Protein AF-A0A257VTN5-F1 (afdb_monomer_lite)

Radius of gyration: 25.82 Å; chains: 1; bounding box: 54×38×75 Å

Foldseek 3Di:
DAAPVVQVPDPDHFAKKKWKWKQFPVRDIAIAICDFAADPNDTHDNFWPDKDFLPQPPDDVVPDRAGQKMKTKTFCLVVPVVVVCVPGRQAFIKMWMKIFGDPRVVRDTPHDIDTRAIFGWHGWPDDDNTITMTMTGGPPNPPPPVCDPDHPDPFAPADDQQDQVLLVCLCQVPPCGPPRSNVVVQQNPPDVPGAFDAPVNHRDNDDPRDPVRGD

pLDDT: mean 82.52, std 13.04, range [37.84, 97.06]

Sequence (215 aa):
MPTIHEMKEQELLETPVLLFECELRNGQRQYWATHRVDFEGVLYEARLLEHTGFDIRAYSEDGIDTSAKVSLVLANADSRYSQLERSIGFKGSRLHVRFAFFDLAANVPASEALTLFRGSGNAPDQIRESTFRVTFNNRLNFQRILLPDVRIQKRCPWLFPTTAEQRAEAITGGSRGAYSPFFRCGYSAGIEGGVGNLNGDVPFDSCDYTRKSCV

Secondary structure (DSSP, 8-state):
---HHHHTTSSSPPEEEEEEEEE-TTS-EEEEESS-EEETTEEEEE-EEEEE-----TT-TTS--S-SEEEEEEE-TT-HHHHHHHHT-STT-EEEEEEEEEETTTTEE-SPPEEEEEEEE-S-SEE-SSEEEEEEEETT-TT-----SS---SS--SPP--SHHHHHHHHH-GGGGGGSTTTTT-B-TTSTT-B--EETTEE-S---S-HHHH-

Structure (mmCIF, N/CA/C/O backbone):
data_AF-A0A257VTN5-F1
#
_entry.id   AF-A0A257VTN5-F1
#
loop_
_atom_site.group_PDB
_atom_site.id
_atom_site.type_symbol
_atom_site.label_atom_id
_atom_site.label_alt_id
_atom_site.label_comp_id
_atom_site.label_asym_id
_atom_site.label_entity_id
_atom_site.label_seq_id
_atom_site.pdbx_PDB_ins_code
_atom_site.Cartn_x
_atom_site.Cartn_y
_atom_site.Cartn_z
_atom_site.occupancy
_atom_site.B_iso_or_equiv
_atom_site.auth_seq_id
_atom_site.auth_comp_id
_atom_site.auth_asym_id
_atom_site.auth_atom_id
_atom_site.pdbx_PDB_model_num
ATOM 1 N N . MET A 1 1 ? -25.471 -5.742 8.797 1.00 75.62 1 MET A N 1
ATOM 2 C CA . MET A 1 1 ? -24.491 -4.798 9.369 1.00 75.62 1 MET A CA 1
ATOM 3 C C . MET A 1 1 ? -24.941 -3.397 9.018 1.00 75.62 1 MET A C 1
ATOM 5 O O . MET A 1 1 ? -25.397 -3.235 7.890 1.00 75.62 1 MET A O 1
ATOM 9 N N . PRO A 1 2 ? -24.874 -2.445 9.957 1.00 83.31 2 PRO A N 1
ATOM 10 C CA . PRO A 1 2 ? -25.179 -1.047 9.687 1.00 83.31 2 PRO A CA 1
ATOM 11 C C . PRO A 1 2 ? -24.196 -0.453 8.674 1.00 83.31 2 PRO A C 1
ATOM 13 O O . PRO A 1 2 ? -23.041 -0.888 8.552 1.00 83.31 2 PRO A O 1
ATOM 16 N N . THR A 1 3 ? -24.669 0.550 7.946 1.00 85.50 3 THR A N 1
ATOM 17 C CA . THR A 1 3 ? -23.824 1.352 7.062 1.00 85.50 3 THR A CA 1
ATOM 18 C C . THR A 1 3 ? -22.914 2.261 7.883 1.00 85.50 3 THR A C 1
ATOM 20 O O . THR A 1 3 ? -23.189 2.588 9.040 1.00 85.50 3 THR A O 1
ATOM 23 N N . ILE A 1 4 ? -21.830 2.740 7.276 1.00 83.19 4 ILE A N 1
ATOM 24 C CA . ILE A 1 4 ? -20.964 3.742 7.924 1.00 83.19 4 ILE A CA 1
ATOM 25 C C . ILE A 1 4 ? -21.746 5.031 8.229 1.00 83.19 4 ILE A C 1
ATOM 27 O O . ILE A 1 4 ? -21.461 5.710 9.216 1.00 83.19 4 ILE A O 1
ATOM 31 N N . HIS A 1 5 ? -22.739 5.365 7.399 1.00 81.19 5 HIS A N 1
ATOM 32 C CA . HIS A 1 5 ? -23.574 6.551 7.572 1.00 81.19 5 HIS A CA 1
ATOM 33 C C . HIS A 1 5 ? -24.551 6.439 8.739 1.00 81.19 5 HIS A C 1
ATOM 35 O O . HIS A 1 5 ? -24.764 7.434 9.419 1.00 81.19 5 HIS A O 1
ATOM 41 N N . GLU A 1 6 ? -25.087 5.251 8.992 1.00 80.75 6 GLU A N 1
ATOM 42 C CA . GLU A 1 6 ? -25.912 4.990 10.174 1.00 80.75 6 GLU A CA 1
ATOM 43 C C . GLU A 1 6 ? -25.050 4.965 11.436 1.00 80.75 6 GLU A C 1
ATOM 45 O O . GLU A 1 6 ? -25.448 5.481 12.477 1.00 80.75 6 GLU A O 1
ATOM 50 N N . MET A 1 7 ? -23.841 4.399 11.357 1.00 81.56 7 MET A N 1
ATOM 51 C CA . MET A 1 7 ? -23.022 4.244 12.552 1.00 81.56 7 MET A CA 1
ATOM 52 C C . MET A 1 7 ? -22.463 5.565 13.066 1.00 81.56 7 MET A C 1
ATOM 54 O O . MET A 1 7 ? -22.450 5.774 14.270 1.00 81.56 7 MET A O 1
ATOM 58 N N . LYS A 1 8 ? -22.086 6.496 12.177 1.00 77.69 8 LYS A N 1
ATOM 59 C CA . LYS A 1 8 ? -21.630 7.844 12.576 1.00 77.69 8 LYS A CA 1
ATOM 60 C C . LYS A 1 8 ? -22.693 8.669 13.325 1.00 77.69 8 LYS A C 1
ATOM 62 O O . LYS A 1 8 ? -22.342 9.693 13.899 1.00 77.69 8 LYS A O 1
ATOM 67 N N . GLU A 1 9 ? -23.970 8.287 13.250 1.00 83.38 9 GLU A N 1
ATOM 68 C CA . GLU A 1 9 ? -25.081 8.984 13.916 1.00 83.38 9 GLU A CA 1
ATOM 69 C C . GLU A 1 9 ? -25.324 8.466 15.341 1.00 83.38 9 GLU A C 1
ATOM 71 O O . GLU A 1 9 ? -26.129 9.038 16.076 1.00 83.38 9 GLU A O 1
ATOM 76 N N . GLN A 1 10 ? -24.630 7.400 15.750 1.00 83.94 10 GLN A N 1
ATOM 77 C CA . GLN A 1 10 ? -24.747 6.831 17.088 1.00 83.94 10 GLN A CA 1
ATOM 78 C C . GLN A 1 10 ? -24.030 7.691 18.133 1.00 83.94 10 GLN A C 1
ATOM 80 O O . GLN A 1 10 ? -23.019 8.336 17.861 1.00 83.94 10 GLN A O 1
ATOM 85 N N . GLU A 1 11 ? -24.551 7.665 19.360 1.00 84.69 11 GLU A N 1
ATOM 86 C CA . GLU A 1 11 ? -23.972 8.386 20.500 1.00 84.69 11 GLU A CA 1
ATOM 87 C C . GLU A 1 11 ? -22.602 7.821 20.906 1.00 84.69 11 GLU A C 1
ATOM 89 O O . GLU A 1 11 ? -21.701 8.570 21.283 1.00 84.69 11 GLU A O 1
ATOM 94 N N . LEU A 1 12 ? -22.432 6.502 20.782 1.00 83.94 12 LEU A N 1
ATOM 95 C CA . LEU A 1 12 ? -21.169 5.811 20.993 1.00 83.94 12 LEU A CA 1
ATOM 96 C C . LEU A 1 12 ? -20.714 5.185 19.675 1.00 83.94 12 LEU A C 1
ATOM 98 O O . LEU A 1 12 ? -21.430 4.374 19.092 1.00 83.94 12 LEU A O 1
ATOM 102 N N . LEU A 1 13 ? -19.523 5.566 19.218 1.00 84.12 13 LEU A N 1
ATOM 103 C CA . LEU A 1 13 ? -18.915 5.017 18.013 1.00 84.12 13 LEU A CA 1
ATOM 104 C C . LEU A 1 13 ? -17.959 3.885 18.364 1.00 84.12 13 LEU A C 1
ATOM 106 O O . LEU A 1 13 ? -17.177 3.980 19.310 1.00 84.12 13 LEU A O 1
ATOM 110 N N . GLU A 1 14 ? -17.978 2.857 17.528 1.00 90.62 14 GLU A N 1
ATOM 111 C CA . GLU A 1 14 ? -16.961 1.813 17.521 1.00 90.62 14 GLU A CA 1
ATOM 112 C C . GLU A 1 14 ? -15.616 2.337 17.001 1.00 90.62 14 GLU A C 1
ATOM 114 O O . GLU A 1 14 ? -15.500 3.466 16.512 1.00 90.62 14 GLU A O 1
ATOM 119 N N . THR A 1 15 ? -14.566 1.516 17.084 1.00 90.88 15 THR A N 1
ATOM 120 C CA . THR A 1 15 ? -13.222 1.982 16.721 1.00 90.88 15 THR A CA 1
ATOM 121 C C . THR A 1 15 ? -13.065 2.083 15.200 1.00 90.88 15 THR A C 1
ATOM 123 O O . THR A 1 15 ? -13.219 1.073 14.507 1.00 90.88 15 THR A O 1
ATOM 126 N N . PRO A 1 16 ? -12.716 3.258 14.641 1.00 90.56 16 PRO A N 1
ATOM 127 C CA . PRO A 1 16 ? -12.429 3.392 13.217 1.00 90.56 16 PRO A CA 1
ATOM 128 C C . PRO A 1 16 ? -11.097 2.719 12.868 1.00 90.56 16 PRO A C 1
ATOM 130 O O . PRO A 1 16 ? -10.044 3.100 13.385 1.00 90.56 16 PRO A O 1
ATOM 133 N N . VAL A 1 17 ? -11.117 1.749 11.953 1.00 91.88 17 VAL A N 1
ATOM 134 C CA . VAL A 1 17 ? -9.915 1.038 11.502 1.00 91.88 17 VAL A CA 1
ATOM 135 C C . VAL A 1 17 ? -9.757 1.167 9.991 1.00 91.88 17 VAL A C 1
ATOM 137 O O . VAL A 1 17 ? -10.690 0.983 9.207 1.00 91.88 17 VAL A O 1
ATOM 140 N N . LEU A 1 18 ? -8.527 1.467 9.576 1.00 93.00 18 LEU A N 1
ATOM 141 C CA . LEU A 1 18 ? -8.117 1.426 8.181 1.00 93.00 18 LEU A CA 1
ATOM 142 C C . LEU A 1 18 ? -7.459 0.081 7.870 1.00 93.00 18 LEU A C 1
ATOM 144 O O . LEU A 1 18 ? -6.491 -0.323 8.517 1.00 93.00 18 LEU A O 1
ATOM 148 N N . LEU A 1 19 ? -7.984 -0.581 6.847 1.00 94.75 19 LEU A N 1
ATOM 149 C CA . LEU A 1 19 ? -7.548 -1.873 6.341 1.00 94.75 19 LEU A CA 1
ATOM 150 C C . LEU A 1 19 ? -6.754 -1.654 5.054 1.00 94.75 19 LEU A C 1
ATOM 152 O O . LEU A 1 19 ? -7.289 -1.149 4.066 1.00 94.75 19 LEU A O 1
ATOM 156 N N . PHE A 1 20 ? -5.484 -2.043 5.049 1.00 95.88 20 PHE A N 1
ATOM 157 C CA . PHE A 1 20 ? -4.576 -1.873 3.919 1.00 95.88 20 PHE A CA 1
ATOM 158 C C . PHE A 1 20 ? -4.276 -3.229 3.293 1.00 95.88 20 PHE A C 1
ATOM 160 O O . PHE A 1 20 ? -3.659 -4.088 3.918 1.00 95.88 20 PHE A O 1
ATOM 167 N N . GLU A 1 21 ? -4.689 -3.410 2.046 1.00 96.75 21 GLU A N 1
ATOM 168 C CA . GLU A 1 21 ? -4.369 -4.577 1.231 1.00 96.75 21 GLU A CA 1
ATOM 169 C C . GLU A 1 21 ? -3.371 -4.170 0.148 1.00 96.75 21 GLU A C 1
ATOM 171 O O . GLU A 1 21 ? -3.662 -3.320 -0.697 1.00 96.75 21 GLU A O 1
ATOM 176 N N . CYS A 1 22 ? -2.181 -4.764 0.179 1.00 95.88 22 CYS A N 1
ATOM 177 C CA . CYS A 1 22 ? -1.131 -4.525 -0.800 1.00 95.88 22 CYS A CA 1
ATOM 178 C C . CYS A 1 22 ? -0.846 -5.793 -1.602 1.00 95.88 22 CYS A C 1
ATOM 180 O O . CYS A 1 22 ? -0.400 -6.798 -1.052 1.00 95.88 22 CYS A O 1
ATOM 182 N N . GLU A 1 23 ? -1.069 -5.733 -2.909 1.00 96.56 23 GLU A N 1
ATOM 183 C CA . GLU A 1 23 ? -0.740 -6.791 -3.858 1.00 96.56 23 GLU A CA 1
ATOM 184 C C . GLU A 1 23 ? 0.592 -6.471 -4.547 1.00 96.56 23 GLU A C 1
ATOM 186 O O . GLU A 1 23 ? 0.747 -5.444 -5.215 1.00 96.56 23 GLU A O 1
ATOM 191 N N . LEU A 1 24 ? 1.570 -7.358 -4.393 1.00 93.56 24 LEU A N 1
ATOM 192 C CA . LEU A 1 24 ? 2.864 -7.280 -5.062 1.00 93.56 24 LEU A CA 1
ATOM 193 C C . LEU A 1 24 ? 2.765 -7.754 -6.517 1.00 93.56 24 LEU A C 1
ATOM 195 O O . LEU A 1 24 ? 1.797 -8.383 -6.935 1.00 93.56 24 LEU A O 1
ATOM 199 N N . ARG A 1 25 ? 3.812 -7.503 -7.309 1.00 90.12 25 ARG A N 1
ATOM 200 C CA . ARG A 1 25 ? 3.828 -7.856 -8.743 1.00 90.12 25 ARG A CA 1
ATOM 201 C C . ARG A 1 25 ? 3.680 -9.348 -9.032 1.00 90.12 25 ARG A C 1
ATOM 203 O O . ARG A 1 25 ? 3.209 -9.705 -10.105 1.00 90.12 25 ARG A O 1
ATOM 210 N N . ASN A 1 26 ? 4.105 -10.199 -8.104 1.00 89.56 26 ASN A N 1
ATOM 211 C CA . ASN A 1 26 ? 3.975 -11.651 -8.203 1.00 89.56 26 ASN A CA 1
ATOM 212 C C . ASN A 1 26 ? 2.594 -12.164 -7.745 1.00 89.56 26 ASN A C 1
ATOM 214 O O . ASN A 1 26 ? 2.401 -13.372 -7.669 1.00 89.56 26 ASN A O 1
ATOM 218 N N . GLY A 1 27 ? 1.661 -11.271 -7.395 1.00 91.06 27 GLY A N 1
ATOM 219 C CA . GLY A 1 27 ? 0.333 -11.613 -6.882 1.00 91.06 27 GLY A CA 1
ATOM 220 C C . GLY A 1 27 ? 0.286 -11.904 -5.379 1.00 91.06 27 GLY A C 1
ATOM 221 O O . GLY A 1 27 ? -0.798 -12.105 -4.837 1.00 91.06 27 GLY A O 1
ATOM 222 N N . GLN A 1 28 ? 1.425 -11.900 -4.678 1.00 93.44 28 GLN A N 1
ATOM 223 C CA . GLN A 1 28 ? 1.441 -12.057 -3.227 1.00 93.44 28 GLN A CA 1
ATOM 224 C C . GLN A 1 28 ? 0.775 -10.852 -2.559 1.00 93.44 28 GLN A C 1
ATOM 226 O O . GLN A 1 28 ? 1.076 -9.705 -2.891 1.00 93.44 28 GLN A O 1
ATOM 231 N N . ARG A 1 29 ? -0.093 -11.114 -1.580 1.00 95.38 29 ARG A N 1
ATOM 232 C CA . ARG A 1 29 ? -0.818 -10.078 -0.841 1.00 95.38 29 ARG A CA 1
ATOM 233 C C . ARG A 1 29 ? -0.276 -9.895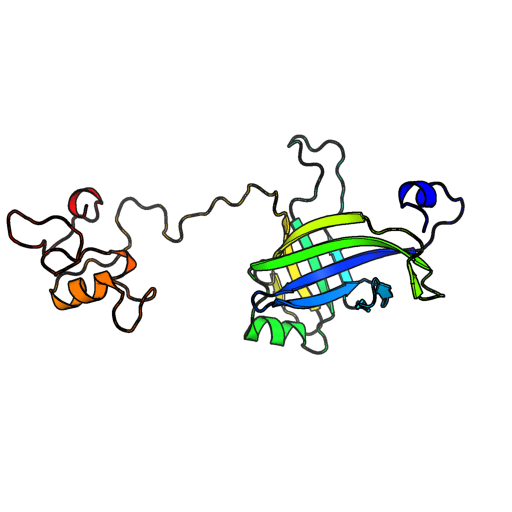 0.567 1.00 95.38 29 ARG A C 1
ATOM 235 O O . ARG A 1 29 ? 0.186 -10.843 1.200 1.00 95.38 29 ARG A O 1
ATOM 242 N N . GLN A 1 30 ? -0.326 -8.659 1.036 1.00 95.38 30 GLN A N 1
ATOM 243 C CA . GLN A 1 30 ? 0.005 -8.253 2.392 1.00 95.38 30 GLN A CA 1
ATOM 244 C C . GLN A 1 30 ? -1.181 -7.480 2.968 1.00 95.38 30 GLN A C 1
ATOM 246 O O . GLN A 1 30 ? -1.752 -6.635 2.279 1.00 95.38 30 GLN A O 1
ATOM 251 N N . TYR A 1 31 ? -1.524 -7.766 4.221 1.00 97.06 31 TYR A N 1
ATOM 252 C CA . TYR A 1 31 ? -2.675 -7.187 4.904 1.00 97.06 31 TYR A CA 1
ATOM 253 C C . TYR A 1 31 ? -2.214 -6.507 6.187 1.00 97.06 31 TYR A C 1
ATOM 255 O O . TYR A 1 31 ? -1.640 -7.152 7.069 1.00 97.06 31 TYR A O 1
ATOM 263 N N . TRP A 1 32 ? -2.444 -5.201 6.282 1.00 96.50 32 TRP A N 1
ATOM 264 C CA . TRP A 1 32 ? -1.985 -4.386 7.402 1.00 96.50 32 TRP A CA 1
ATOM 265 C C . TRP A 1 32 ? -3.101 -3.517 7.956 1.00 96.50 32 TRP A C 1
ATOM 267 O O . TRP A 1 32 ? -3.929 -2.995 7.213 1.00 96.50 32 TRP A O 1
ATOM 277 N N . ALA A 1 33 ? -3.062 -3.307 9.260 1.00 95.25 33 ALA A N 1
ATOM 278 C CA . ALA A 1 33 ? -3.867 -2.326 9.963 1.00 95.25 33 ALA A CA 1
ATOM 279 C C . ALA A 1 33 ? -3.081 -1.811 11.181 1.00 95.25 33 ALA A C 1
ATOM 281 O O . ALA A 1 33 ? -1.973 -2.280 11.471 1.00 95.25 33 ALA A O 1
ATOM 282 N N . THR A 1 34 ? -3.635 -0.815 11.872 1.00 93.06 34 THR A N 1
ATOM 283 C CA . THR A 1 34 ? -3.106 -0.343 13.164 1.00 93.06 34 THR A CA 1
ATOM 284 C C . THR A 1 34 ? -3.354 -1.364 14.275 1.00 93.06 34 THR A C 1
ATOM 286 O O . THR A 1 34 ? -2.520 -1.538 15.157 1.00 93.06 34 THR A O 1
ATOM 289 N N . HIS A 1 35 ? -4.470 -2.090 14.187 1.00 93.38 35 HIS A N 1
ATOM 290 C CA . HIS A 1 35 ? -4.862 -3.153 15.107 1.00 93.38 35 HIS A CA 1
ATOM 291 C C . HIS A 1 35 ? -4.898 -4.490 14.374 1.00 93.38 35 HIS A C 1
ATOM 293 O O . HIS A 1 35 ? -5.094 -4.540 13.161 1.00 93.38 35 HIS A O 1
ATOM 299 N N . ARG A 1 36 ? -4.710 -5.587 15.108 1.00 95.00 36 ARG A N 1
ATOM 300 C CA . ARG A 1 36 ? -4.849 -6.924 14.536 1.00 95.00 36 ARG A CA 1
ATOM 301 C C . ARG A 1 36 ? -6.336 -7.240 14.472 1.00 95.00 36 ARG A C 1
ATOM 303 O O . ARG A 1 36 ? -6.943 -7.377 15.527 1.00 95.00 36 ARG A O 1
ATOM 310 N N . VAL A 1 37 ? -6.883 -7.355 13.265 1.00 95.31 37 VAL A N 1
ATOM 311 C CA . VAL A 1 37 ? -8.321 -7.568 13.051 1.00 95.31 37 VAL A CA 1
ATOM 312 C C . VAL A 1 37 ? -8.594 -8.644 12.009 1.00 95.31 37 VAL A C 1
ATOM 314 O O . VAL A 1 37 ? -7.784 -8.839 11.102 1.00 95.31 37 VAL A O 1
ATOM 317 N N . ASP A 1 38 ? -9.717 -9.351 12.140 1.00 94.50 38 ASP A N 1
ATOM 318 C CA . ASP A 1 38 ? -10.213 -10.267 11.105 1.00 94.50 38 ASP A CA 1
ATOM 319 C C . ASP A 1 38 ? -11.312 -9.581 10.290 1.00 94.50 38 ASP A C 1
ATOM 321 O O . ASP A 1 38 ? -12.263 -9.030 10.846 1.00 94.50 38 ASP A O 1
ATOM 325 N N . PHE A 1 39 ? -11.166 -9.578 8.968 1.00 93.81 39 PHE A N 1
ATOM 326 C CA . PHE A 1 39 ? -12.152 -9.005 8.065 1.00 93.81 39 PHE A CA 1
ATOM 327 C C . PHE A 1 39 ? -12.295 -9.868 6.816 1.00 93.81 39 PHE A C 1
ATOM 329 O O . PHE A 1 39 ? -11.307 -10.152 6.141 1.00 93.81 39 PHE A O 1
ATOM 336 N N . GLU A 1 40 ? -13.527 -10.273 6.496 1.00 91.06 40 GLU A N 1
ATOM 337 C CA . GLU A 1 40 ? -13.841 -11.137 5.343 1.00 91.06 40 GLU A CA 1
ATOM 338 C C . GLU A 1 40 ? -13.021 -12.448 5.311 1.00 91.06 40 GLU A C 1
ATOM 340 O O . GLU A 1 40 ? -12.695 -12.965 4.242 1.00 91.06 40 GLU A O 1
ATOM 345 N N . GLY A 1 41 ? -12.676 -13.001 6.482 1.00 90.31 41 GLY A N 1
ATOM 346 C CA . GLY A 1 41 ? -11.871 -14.223 6.601 1.00 90.31 41 GLY A CA 1
ATOM 347 C C . GLY A 1 41 ? -10.377 -14.010 6.342 1.00 90.31 41 GLY A C 1
ATOM 348 O O . GLY A 1 41 ? -9.635 -14.976 6.147 1.00 90.31 41 GLY A O 1
ATOM 349 N N . VAL A 1 42 ? -9.929 -12.753 6.314 1.00 94.38 42 VAL A N 1
ATOM 350 C CA . VAL A 1 42 ? -8.527 -12.369 6.179 1.00 94.38 42 VAL A CA 1
ATOM 351 C C . VAL A 1 42 ? -8.063 -11.679 7.452 1.00 94.38 42 VAL A C 1
ATOM 353 O O . VAL A 1 42 ? -8.649 -10.701 7.914 1.00 94.38 42 VAL A O 1
ATOM 356 N N . LEU A 1 43 ? -6.940 -12.158 7.982 1.00 96.00 43 LEU A N 1
ATOM 357 C CA . LEU A 1 43 ? -6.293 -11.547 9.129 1.00 96.00 43 LEU A CA 1
ATOM 358 C C . LEU A 1 43 ? -5.414 -10.369 8.692 1.00 96.00 43 LEU A C 1
ATOM 360 O O . LEU A 1 43 ? -4.409 -10.548 8.000 1.00 96.00 43 LEU A O 1
ATOM 364 N N . TYR A 1 44 ? -5.751 -9.177 9.169 1.00 96.69 44 TYR A N 1
ATOM 365 C CA . TYR A 1 44 ? -4.929 -7.981 9.045 1.00 96.69 44 TYR A CA 1
ATOM 366 C C . TYR A 1 44 ? -3.960 -7.902 10.222 1.00 96.69 44 TYR A C 1
ATOM 368 O O . TYR A 1 44 ? -4.360 -7.947 11.387 1.00 96.69 44 TYR A O 1
ATOM 376 N N . GLU A 1 45 ? -2.664 -7.785 9.935 1.00 96.31 45 GLU A N 1
ATOM 377 C CA . GLU A 1 45 ? -1.650 -7.692 10.983 1.00 96.31 45 GLU A CA 1
ATOM 378 C C . GLU A 1 45 ? -1.494 -6.251 11.495 1.00 96.31 45 GLU A C 1
ATOM 380 O O . GLU A 1 45 ? -1.464 -5.302 10.707 1.00 96.31 45 GLU A O 1
ATOM 385 N N . ALA A 1 46 ? -1.287 -6.100 12.810 1.00 95.38 46 ALA A N 1
ATOM 386 C CA . ALA A 1 46 ? -0.954 -4.835 13.477 1.00 95.38 46 ALA A CA 1
ATOM 387 C C . ALA A 1 46 ? 0.485 -4.387 13.158 1.00 95.38 46 ALA A C 1
ATOM 389 O O . ALA A 1 46 ? 1.386 -4.438 13.996 1.00 95.38 46 ALA A O 1
ATOM 390 N N . ARG A 1 47 ? 0.736 -4.040 11.896 1.00 95.00 47 ARG A N 1
ATOM 391 C CA . ARG A 1 47 ? 2.066 -3.677 11.378 1.00 95.00 47 ARG A CA 1
ATOM 392 C C . ARG A 1 47 ? 2.157 -2.223 10.955 1.00 95.00 47 ARG A C 1
ATOM 394 O O . ARG A 1 47 ? 3.265 -1.756 10.699 1.00 95.00 47 ARG A O 1
ATOM 401 N N . LEU A 1 48 ? 1.030 -1.528 10.849 1.00 94.81 48 LEU A N 1
ATOM 402 C CA . LEU A 1 48 ? 1.003 -0.125 10.474 1.00 94.81 48 LEU A CA 1
ATOM 403 C C . LEU A 1 48 ? 1.266 0.743 11.703 1.00 94.81 48 LEU A C 1
ATOM 405 O O . LEU A 1 48 ? 0.471 0.749 12.636 1.00 94.81 48 LEU A O 1
ATOM 409 N N . LEU A 1 49 ? 2.378 1.474 11.680 1.00 94.31 49 LEU A N 1
ATOM 410 C CA . LEU A 1 49 ? 2.753 2.410 12.738 1.00 94.31 49 LEU A CA 1
ATOM 411 C C . LEU A 1 49 ? 2.157 3.791 12.475 1.00 94.31 49 LEU A C 1
ATOM 413 O O . LEU A 1 49 ? 1.571 4.397 13.363 1.00 94.31 49 LEU A O 1
ATOM 417 N N . GLU A 1 50 ? 2.288 4.273 11.239 1.00 92.06 50 GLU A N 1
ATOM 418 C CA . GLU A 1 50 ? 1.791 5.585 10.833 1.00 92.06 50 GLU A CA 1
ATOM 419 C C . GLU A 1 50 ? 1.289 5.535 9.390 1.00 92.06 50 GLU A C 1
ATOM 421 O O . GLU A 1 50 ? 1.824 4.813 8.542 1.00 92.06 50 GLU A O 1
ATOM 426 N N . HIS A 1 51 ? 0.289 6.355 9.087 1.00 90.69 51 HIS A N 1
ATOM 427 C CA . HIS A 1 51 ? -0.151 6.616 7.726 1.00 90.69 51 HIS A CA 1
ATOM 428 C C . HIS A 1 51 ? -0.424 8.108 7.539 1.00 90.69 51 HIS A C 1
ATOM 430 O O . HIS A 1 51 ? -0.876 8.796 8.448 1.00 90.69 51 HIS A O 1
ATOM 436 N N . THR A 1 52 ? -0.177 8.616 6.337 1.00 85.94 52 THR A N 1
ATOM 437 C CA . THR A 1 52 ? -0.466 10.009 5.964 1.00 85.94 52 THR A CA 1
ATOM 438 C C . THR A 1 52 ? -1.250 10.062 4.662 1.00 85.94 52 THR A C 1
ATOM 440 O O . THR A 1 52 ? -1.170 9.137 3.852 1.00 85.94 52 THR A O 1
ATOM 443 N N . GLY A 1 53 ? -1.982 11.158 4.447 1.00 70.50 53 GLY A N 1
ATOM 444 C CA . GLY A 1 53 ? -2.723 11.388 3.207 1.00 70.50 53 GLY A CA 1
ATOM 445 C C . GLY A 1 53 ? -4.173 10.908 3.236 1.00 70.50 53 GLY A C 1
ATOM 446 O O . GLY A 1 53 ? -4.677 10.504 2.201 1.00 70.50 53 GLY A O 1
ATOM 447 N N . PHE A 1 54 ? -4.854 10.944 4.382 1.00 67.06 54 PHE A N 1
ATOM 448 C CA . PHE A 1 54 ? -6.322 10.819 4.435 1.00 67.06 54 PHE A CA 1
ATOM 449 C C . PHE A 1 54 ? -7.009 12.132 4.832 1.00 67.06 54 PHE A C 1
ATOM 451 O O . PHE A 1 54 ? -8.176 12.120 5.205 1.00 67.06 54 PHE A O 1
ATOM 458 N N . ASP A 1 55 ? -6.310 13.266 4.709 1.00 58.50 55 ASP A N 1
ATOM 459 C CA . ASP A 1 55 ? -6.956 14.579 4.741 1.00 58.50 55 ASP A CA 1
ATOM 460 C C . ASP A 1 55 ? -7.863 14.704 3.513 1.00 58.50 55 ASP A C 1
ATOM 462 O O . ASP A 1 55 ? -7.409 15.000 2.404 1.00 58.50 55 ASP A O 1
ATOM 466 N N . ILE A 1 56 ? -9.153 14.436 3.710 1.00 51.31 56 ILE A N 1
ATOM 467 C CA . ILE A 1 56 ? -10.195 14.706 2.724 1.00 51.31 56 ILE A CA 1
ATOM 468 C C . ILE A 1 56 ? -10.421 16.215 2.749 1.00 51.31 56 ILE A C 1
ATOM 470 O O . ILE A 1 56 ? -11.138 16.747 3.596 1.00 51.31 56 ILE A O 1
ATOM 474 N N . ARG A 1 57 ? -9.770 16.926 1.829 1.00 48.69 57 ARG A N 1
ATOM 475 C CA . ARG A 1 57 ? -10.087 18.328 1.566 1.00 48.69 57 ARG A CA 1
ATOM 476 C C . ARG A 1 57 ? -11.309 18.354 0.662 1.00 48.69 57 ARG A C 1
ATOM 478 O O . ARG A 1 57 ? -11.167 18.342 -0.555 1.00 48.69 57 ARG A O 1
ATOM 485 N N . ALA A 1 58 ? -12.497 18.362 1.264 1.00 37.84 58 ALA A N 1
ATOM 486 C CA . ALA A 1 58 ? -13.684 18.826 0.557 1.00 37.84 58 ALA A CA 1
ATOM 487 C C . ALA A 1 58 ? -13.359 20.243 0.057 1.00 37.84 58 ALA A C 1
ATOM 489 O O . ALA A 1 58 ? -12.953 21.071 0.871 1.00 37.84 58 ALA A O 1
ATOM 490 N N . TYR A 1 59 ? -13.461 20.492 -1.250 1.00 40.44 59 TYR A N 1
ATOM 491 C CA . TYR A 1 59 ? -13.039 21.735 -1.922 1.00 40.44 59 TYR A CA 1
ATOM 492 C C . TYR A 1 59 ? -11.530 21.870 -2.195 1.00 40.44 59 TYR A C 1
ATOM 494 O O . TYR A 1 59 ? -10.925 22.901 -1.892 1.00 40.44 59 TYR A O 1
ATOM 502 N N . SER A 1 60 ? -10.898 20.865 -2.812 1.00 47.75 60 SER A N 1
ATOM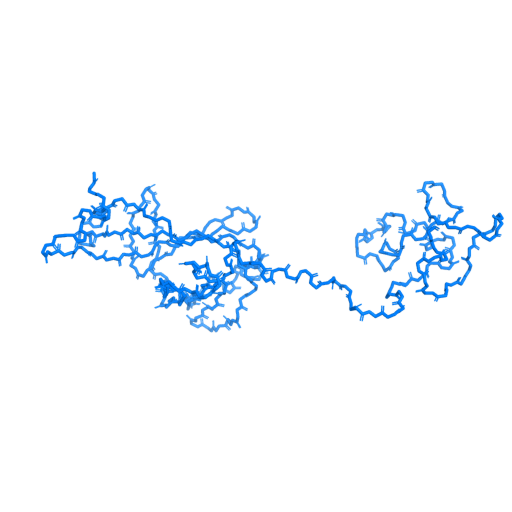 503 C CA . SER A 1 60 ? -9.640 21.141 -3.518 1.00 47.75 60 SER A CA 1
ATOM 504 C C . SER A 1 60 ? -9.938 21.960 -4.785 1.00 47.75 60 SER A C 1
ATOM 506 O O . SER A 1 60 ? -10.849 21.626 -5.542 1.00 47.75 60 SER A O 1
ATOM 508 N N . GLU A 1 61 ? -9.192 23.046 -5.025 1.00 45.28 61 GLU A N 1
ATOM 509 C CA . GLU A 1 61 ? -9.341 23.873 -6.242 1.00 45.28 61 GLU A CA 1
ATOM 510 C C . GLU A 1 61 ? -9.128 23.058 -7.534 1.00 45.28 61 GLU A C 1
ATOM 512 O O . GLU A 1 61 ? -9.638 23.421 -8.591 1.00 45.28 61 GLU A O 1
ATOM 517 N N . ASP A 1 62 ? -8.449 21.911 -7.428 1.00 52.38 62 ASP A N 1
ATOM 518 C CA . ASP A 1 62 ? -8.195 20.968 -8.519 1.00 52.38 62 ASP A CA 1
ATOM 519 C C . ASP A 1 62 ? -9.368 20.000 -8.796 1.00 52.38 62 ASP A C 1
ATOM 521 O O . ASP A 1 62 ? -9.276 19.173 -9.705 1.00 52.38 62 ASP A O 1
ATOM 525 N N . GLY A 1 63 ? -10.466 20.053 -8.026 1.00 46.50 63 GLY A N 1
ATOM 526 C CA . GLY A 1 63 ? -11.639 19.182 -8.208 1.00 46.50 63 GLY A CA 1
ATOM 527 C C . GLY A 1 63 ? -11.379 17.698 -7.914 1.00 46.50 63 GLY A C 1
ATOM 528 O O . GLY A 1 63 ? -12.152 16.832 -8.327 1.00 46.50 63 GLY A O 1
ATOM 529 N N . ILE A 1 64 ? -10.278 17.385 -7.222 1.00 53.66 64 ILE A N 1
ATOM 530 C CA . ILE A 1 64 ? -9.916 16.028 -6.807 1.00 53.66 64 ILE A CA 1
ATOM 531 C C . ILE A 1 64 ? -10.146 15.925 -5.297 1.00 53.66 64 ILE A C 1
ATOM 533 O O . ILE A 1 64 ? -9.316 16.361 -4.500 1.00 53.66 64 ILE A O 1
ATOM 537 N N . ASP A 1 65 ? -11.259 15.309 -4.901 1.00 57.94 65 ASP A N 1
ATOM 538 C CA . ASP A 1 65 ? -11.639 15.112 -3.489 1.00 57.94 65 ASP A CA 1
ATOM 539 C C . ASP A 1 65 ? -10.909 13.933 -2.812 1.00 57.94 65 ASP A C 1
ATOM 541 O O . ASP A 1 65 ? -11.192 13.572 -1.670 1.00 57.94 65 ASP A O 1
ATOM 545 N N . THR A 1 66 ? -9.961 13.296 -3.509 1.00 63.25 66 THR A N 1
ATOM 546 C CA . THR A 1 66 ? -9.203 12.146 -2.991 1.00 63.25 66 THR A CA 1
ATOM 547 C C . THR A 1 66 ? -7.725 12.473 -2.862 1.00 63.25 66 THR A C 1
ATOM 549 O O . THR A 1 66 ? -7.155 13.219 -3.658 1.00 63.25 66 THR A O 1
ATOM 552 N N . SER A 1 67 ? -7.066 11.892 -1.862 1.00 71.31 67 SER A N 1
ATOM 553 C CA . SER A 1 67 ? -5.646 12.136 -1.656 1.00 71.31 67 SER A CA 1
ATOM 554 C C . SER A 1 67 ? -4.816 11.654 -2.842 1.00 71.31 67 SER A C 1
ATOM 556 O O . SER A 1 67 ? -4.951 10.529 -3.328 1.00 71.31 67 SER A O 1
ATOM 558 N N . ALA A 1 68 ? -3.922 12.517 -3.322 1.00 77.81 68 ALA A N 1
ATOM 559 C CA . ALA A 1 68 ? -3.061 12.219 -4.464 1.00 77.81 68 ALA A CA 1
ATOM 560 C C . ALA A 1 68 ? -2.004 11.144 -4.142 1.00 77.81 68 ALA A C 1
ATOM 562 O O . ALA A 1 68 ? -1.530 10.432 -5.036 1.00 77.81 68 ALA A O 1
ATOM 563 N N . LYS A 1 69 ? -1.631 11.038 -2.862 1.00 86.38 69 LYS A N 1
ATOM 564 C CA . LYS A 1 69 ? -0.572 10.179 -2.340 1.00 86.38 69 LYS A CA 1
ATOM 565 C C . LYS A 1 69 ? -0.891 9.756 -0.904 1.00 86.38 69 LYS A C 1
ATOM 567 O O . LYS A 1 69 ? -1.308 10.582 -0.098 1.00 86.38 69 LYS A O 1
ATOM 572 N N . VAL A 1 70 ? -0.603 8.498 -0.588 1.00 89.50 70 VAL A N 1
ATOM 573 C CA . VAL A 1 70 ? -0.640 7.932 0.765 1.00 89.50 70 VAL A CA 1
ATOM 574 C C . VAL A 1 70 ? 0.753 7.410 1.099 1.00 89.50 70 VAL A C 1
ATOM 576 O O . VAL A 1 70 ? 1.353 6.694 0.296 1.00 89.50 70 VAL A O 1
ATOM 579 N N . SER A 1 71 ? 1.288 7.765 2.267 1.00 92.31 71 SER A N 1
ATOM 580 C CA . SER A 1 71 ? 2.558 7.199 2.756 1.00 92.31 71 SER A CA 1
ATOM 581 C C . SER A 1 71 ? 2.299 6.362 3.995 1.00 92.31 71 SER A C 1
ATOM 583 O O . SER A 1 71 ? 1.604 6.826 4.896 1.00 92.31 71 SER A O 1
ATOM 585 N N . LEU A 1 72 ? 2.884 5.168 4.045 1.00 94.62 72 LEU A N 1
ATOM 586 C CA . LEU A 1 72 ? 2.771 4.236 5.163 1.00 94.62 72 LEU A CA 1
ATOM 587 C C . LEU A 1 72 ? 4.133 4.049 5.824 1.00 94.62 72 LEU A C 1
ATOM 589 O O . LEU A 1 72 ? 5.151 3.954 5.133 1.00 94.62 72 LEU A O 1
ATOM 593 N N . VAL A 1 73 ? 4.132 3.950 7.149 1.00 96.12 73 VAL A N 1
ATOM 594 C CA . VAL A 1 73 ? 5.270 3.516 7.958 1.00 96.12 73 VAL A CA 1
ATOM 595 C C . VAL A 1 73 ? 4.895 2.188 8.601 1.00 96.12 73 VAL A C 1
ATOM 597 O O . VAL A 1 73 ? 3.960 2.111 9.395 1.00 96.12 73 VAL A O 1
ATOM 600 N N . LEU A 1 74 ? 5.617 1.135 8.234 1.00 96.38 74 LEU A N 1
ATOM 601 C CA . LEU A 1 74 ? 5.393 -0.230 8.694 1.00 96.38 74 LEU A CA 1
ATOM 602 C C . LEU A 1 74 ? 6.478 -0.655 9.688 1.00 96.38 74 LEU A C 1
ATOM 604 O O . LEU A 1 74 ? 7.646 -0.278 9.551 1.00 96.38 74 LEU A O 1
ATOM 608 N N . ALA A 1 75 ? 6.100 -1.487 10.656 1.00 96.19 75 ALA A N 1
ATOM 609 C CA . ALA A 1 75 ? 7.013 -2.115 11.604 1.00 96.19 75 ALA A CA 1
ATOM 610 C C . ALA A 1 75 ? 7.854 -3.200 10.915 1.00 96.19 75 ALA A C 1
ATOM 612 O O . ALA A 1 75 ? 7.312 -4.187 10.420 1.00 96.19 75 ALA A O 1
ATOM 613 N N . ASN A 1 76 ? 9.175 -3.032 10.914 1.00 95.31 76 ASN A N 1
ATOM 614 C CA . ASN A 1 76 ? 10.126 -3.855 10.160 1.00 95.31 76 ASN A CA 1
ATOM 615 C C . ASN A 1 76 ? 11.259 -4.432 11.026 1.00 95.31 76 ASN A C 1
ATOM 617 O O . ASN A 1 76 ? 12.263 -4.882 10.489 1.00 95.31 76 ASN A O 1
ATOM 621 N N . ALA A 1 77 ? 11.116 -4.435 12.353 1.00 93.25 77 ALA A N 1
ATOM 622 C CA . ALA A 1 77 ? 12.141 -4.959 13.264 1.00 93.25 77 ALA A CA 1
ATOM 623 C C . ALA A 1 77 ? 12.512 -6.437 12.999 1.00 93.25 77 ALA A C 1
ATOM 625 O O . ALA A 1 77 ? 13.615 -6.869 13.310 1.00 93.25 77 ALA A O 1
ATOM 626 N N . ASP A 1 78 ? 11.617 -7.209 12.378 1.00 93.25 78 ASP A N 1
ATOM 627 C CA . ASP A 1 78 ? 11.843 -8.593 11.939 1.00 93.25 78 ASP A CA 1
ATOM 628 C C . ASP A 1 78 ? 12.435 -8.705 10.521 1.00 93.25 78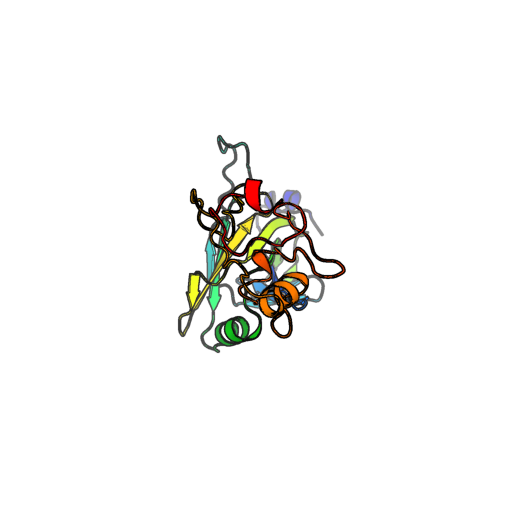 ASP A C 1
ATOM 630 O O . ASP A 1 78 ? 12.560 -9.799 9.973 1.00 93.25 78 ASP A O 1
ATOM 634 N N . SER A 1 79 ? 12.794 -7.579 9.901 1.00 90.94 79 SER A N 1
ATOM 635 C CA . SER A 1 79 ? 13.313 -7.472 8.533 1.00 90.94 79 SER A CA 1
ATOM 636 C C . SER A 1 79 ? 12.394 -8.012 7.431 1.00 90.94 79 SER A C 1
ATOM 638 O O . SER A 1 79 ? 12.833 -8.125 6.282 1.00 90.94 79 SER A O 1
ATOM 640 N N . ARG A 1 80 ? 11.121 -8.315 7.718 1.00 92.88 80 ARG A N 1
ATOM 641 C CA . ARG A 1 80 ? 10.194 -8.918 6.746 1.00 92.88 80 ARG A CA 1
ATOM 642 C C . ARG A 1 80 ? 10.080 -8.089 5.467 1.00 92.88 80 ARG A C 1
ATOM 644 O O . ARG A 1 80 ? 10.187 -8.635 4.369 1.00 92.88 80 ARG A O 1
ATOM 651 N N . TYR A 1 81 ? 9.904 -6.774 5.589 1.00 93.56 81 TYR A N 1
ATOM 652 C CA . TYR A 1 81 ? 9.732 -5.891 4.433 1.00 93.56 81 TYR A CA 1
ATOM 653 C C . TYR A 1 81 ? 11.057 -5.574 3.741 1.00 93.56 81 TYR A C 1
ATOM 655 O O . TYR A 1 81 ? 11.087 -5.471 2.516 1.00 93.56 81 TYR A O 1
ATOM 663 N N . SER A 1 82 ? 12.164 -5.524 4.488 1.00 91.94 82 SER A N 1
ATOM 664 C CA . SER A 1 82 ? 13.511 -5.440 3.903 1.00 91.94 82 SER A CA 1
ATOM 665 C C . SER A 1 82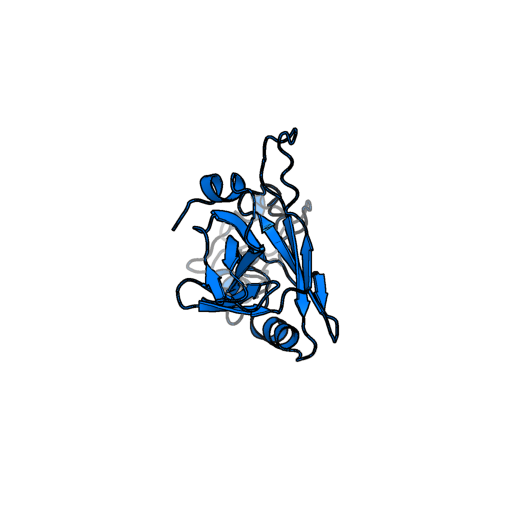 ? 13.806 -6.618 2.969 1.00 91.94 82 SER A C 1
ATOM 667 O O . SER A 1 82 ? 14.355 -6.424 1.886 1.00 91.94 82 SER A O 1
ATOM 669 N N . GLN A 1 83 ? 13.438 -7.841 3.366 1.00 93.06 83 GLN A N 1
ATOM 670 C CA . GLN A 1 83 ? 13.632 -9.037 2.537 1.00 93.06 83 GLN A CA 1
ATOM 671 C C . GLN A 1 83 ? 12.673 -9.070 1.340 1.00 93.06 83 GLN A C 1
ATOM 673 O O . GLN A 1 83 ? 13.050 -9.471 0.235 1.00 93.06 83 GLN A O 1
ATOM 678 N N . LEU A 1 84 ? 11.438 -8.603 1.533 1.00 91.81 84 LEU A N 1
ATOM 679 C CA . LEU A 1 84 ? 10.446 -8.523 0.464 1.00 91.81 84 LEU A CA 1
ATOM 680 C C . LEU A 1 84 ? 10.847 -7.516 -0.624 1.00 91.81 84 LEU A C 1
ATOM 682 O O . LEU A 1 84 ? 10.699 -7.795 -1.814 1.00 91.81 84 LEU A O 1
ATOM 686 N N . GLU A 1 85 ? 11.424 -6.378 -0.229 1.00 91.81 85 GLU A N 1
ATOM 687 C CA . GLU A 1 85 ? 11.951 -5.397 -1.179 1.00 91.81 85 GLU A CA 1
ATOM 688 C C . GLU A 1 85 ? 13.119 -5.962 -1.998 1.00 91.81 85 GLU A C 1
ATOM 690 O O . GLU A 1 85 ? 13.177 -5.754 -3.205 1.00 91.81 85 GLU A O 1
ATOM 695 N N . ARG A 1 86 ? 14.032 -6.714 -1.367 1.00 89.75 86 ARG A N 1
ATOM 696 C CA . ARG A 1 86 ? 15.193 -7.311 -2.054 1.00 89.75 86 ARG A CA 1
ATOM 697 C C . ARG A 1 86 ? 14.823 -8.405 -3.054 1.00 89.75 86 ARG A C 1
ATOM 699 O O . ARG A 1 86 ? 15.597 -8.663 -3.969 1.00 89.75 86 ARG A O 1
ATOM 706 N N . SER A 1 87 ? 13.688 -9.069 -2.854 1.00 90.81 87 SER A N 1
ATOM 707 C CA . SER A 1 87 ? 13.247 -10.184 -3.694 1.00 90.81 87 SER A CA 1
ATOM 708 C C . SER A 1 87 ? 12.326 -9.730 -4.826 1.00 90.81 87 SER A C 1
ATOM 710 O O . SER A 1 87 ? 12.637 -9.949 -5.993 1.00 90.81 87 SER A O 1
ATOM 712 N N . ILE A 1 88 ? 11.197 -9.101 -4.492 1.00 90.38 88 ILE A N 1
ATOM 713 C CA . ILE A 1 88 ? 10.141 -8.743 -5.456 1.00 90.38 88 ILE A CA 1
ATOM 714 C C . ILE A 1 88 ? 10.090 -7.231 -5.683 1.00 90.38 88 ILE A C 1
ATOM 716 O O . ILE A 1 88 ? 9.889 -6.776 -6.812 1.00 90.38 88 ILE A O 1
ATOM 720 N N . GLY A 1 89 ? 10.264 -6.459 -4.609 1.00 89.81 89 GLY A N 1
ATOM 721 C CA . GLY A 1 89 ? 10.132 -5.007 -4.626 1.00 89.81 89 GLY A CA 1
ATOM 722 C C . GLY A 1 89 ? 8.687 -4.513 -4.494 1.00 89.81 89 GLY A C 1
ATOM 723 O O . GLY A 1 89 ? 7.740 -5.104 -5.020 1.00 89.81 89 GLY A O 1
ATOM 724 N N . PHE A 1 90 ? 8.511 -3.371 -3.830 1.00 89.69 90 PHE A N 1
ATOM 725 C CA . PHE A 1 90 ? 7.218 -2.693 -3.675 1.00 89.69 90 PHE A CA 1
ATOM 726 C C . PHE A 1 90 ? 6.869 -1.773 -4.847 1.00 89.69 90 PHE A C 1
ATOM 728 O O . PHE A 1 90 ? 5.700 -1.417 -5.032 1.00 89.69 90 PHE A O 1
ATOM 735 N N . LYS A 1 91 ? 7.840 -1.411 -5.692 1.00 90.62 91 LYS A N 1
ATOM 736 C CA . LYS A 1 91 ? 7.586 -0.584 -6.878 1.00 90.62 91 LYS A CA 1
ATOM 737 C C . LYS A 1 91 ? 6.589 -1.288 -7.790 1.00 90.62 91 LYS A C 1
ATOM 739 O O . LYS A 1 91 ? 6.863 -2.378 -8.265 1.00 90.62 91 LYS A O 1
ATOM 744 N N . GLY A 1 92 ? 5.482 -0.651 -8.147 1.00 88.00 92 GLY A N 1
ATOM 745 C CA . GLY A 1 92 ? 4.435 -1.230 -8.996 1.00 88.00 92 GLY A CA 1
ATOM 746 C C . GLY A 1 92 ? 3.481 -2.191 -8.280 1.00 88.00 92 GLY A C 1
ATOM 747 O O . GLY A 1 92 ? 2.660 -2.804 -8.957 1.00 88.00 92 GLY A O 1
ATOM 748 N N . SER A 1 93 ? 3.566 -2.312 -6.951 1.00 93.19 93 SER A N 1
ATOM 749 C CA . SER A 1 93 ? 2.515 -2.946 -6.143 1.00 93.19 93 SER A CA 1
ATOM 750 C C . SER A 1 93 ? 1.200 -2.168 -6.245 1.00 93.19 93 SER A C 1
ATOM 752 O O . SER A 1 93 ? 1.196 -0.991 -6.617 1.00 93.19 93 SER A O 1
ATOM 754 N N . ARG A 1 94 ? 0.074 -2.809 -5.936 1.00 94.75 94 ARG A N 1
ATOM 755 C CA . ARG A 1 94 ? -1.250 -2.179 -5.875 1.00 94.75 94 ARG A CA 1
ATOM 756 C C . ARG A 1 94 ? -1.689 -2.091 -4.427 1.00 94.75 94 ARG A C 1
ATOM 758 O O . ARG A 1 94 ? -1.639 -3.092 -3.728 1.00 94.75 94 ARG A O 1
ATOM 765 N N . LEU A 1 95 ? -2.143 -0.919 -4.003 1.00 94.62 95 LEU A N 1
ATOM 766 C CA . LEU A 1 95 ? -2.711 -0.715 -2.676 1.00 94.62 95 LEU A CA 1
ATOM 767 C C . LEU A 1 95 ? -4.210 -0.469 -2.789 1.00 94.62 95 LEU A C 1
ATOM 769 O O . LEU A 1 95 ? -4.639 0.377 -3.578 1.00 94.62 95 LEU A O 1
ATOM 773 N N . HIS A 1 96 ? -4.981 -1.163 -1.962 1.00 94.25 96 HIS A N 1
ATOM 774 C CA . HIS A 1 96 ? -6.395 -0.917 -1.726 1.00 94.25 96 HIS A CA 1
ATOM 775 C C . HIS A 1 96 ? -6.596 -0.660 -0.234 1.00 94.25 96 HIS A C 1
ATOM 777 O O . HIS A 1 96 ? -6.276 -1.503 0.599 1.00 94.25 96 HIS A O 1
ATOM 783 N N . VAL A 1 97 ? -7.095 0.529 0.098 1.00 92.94 97 VAL A N 1
ATOM 784 C CA . VAL A 1 97 ? -7.397 0.917 1.475 1.00 92.94 97 VAL A CA 1
ATOM 785 C C . VAL A 1 97 ? -8.898 0.981 1.667 1.00 92.94 97 VAL A C 1
ATOM 787 O O . VAL A 1 97 ? -9.607 1.637 0.893 1.00 92.94 97 VAL A O 1
ATOM 790 N N . ARG A 1 98 ? -9.364 0.305 2.711 1.00 92.44 98 ARG A N 1
ATOM 791 C CA . ARG A 1 98 ? -10.754 0.284 3.148 1.00 92.44 98 ARG A CA 1
ATOM 792 C C . ARG A 1 98 ? -10.863 0.854 4.558 1.00 92.44 98 ARG A C 1
ATOM 794 O O . ARG A 1 98 ? -9.930 0.748 5.345 1.00 92.44 98 ARG A O 1
ATOM 801 N N . PHE A 1 99 ? -11.996 1.459 4.857 1.00 90.62 99 PHE A N 1
ATOM 802 C CA . PHE A 1 99 ? -12.360 1.953 6.174 1.00 90.62 99 PHE A CA 1
ATOM 803 C C . PHE A 1 99 ? -13.566 1.177 6.664 1.00 90.62 99 PHE A C 1
ATOM 805 O O . PHE A 1 99 ? -14.541 1.056 5.926 1.00 90.62 99 PHE A O 1
ATOM 812 N N . ALA A 1 100 ? -13.502 0.684 7.890 1.00 91.75 100 ALA A N 1
ATOM 813 C CA . ALA A 1 100 ? -14.647 0.130 8.584 1.00 91.75 100 ALA A CA 1
ATOM 814 C C . ALA A 1 100 ? -14.486 0.384 10.079 1.00 91.75 100 ALA A C 1
ATOM 816 O O . ALA A 1 100 ? -13.378 0.562 10.591 1.00 91.75 100 ALA A O 1
ATOM 817 N N . PHE A 1 101 ? -15.603 0.390 10.779 1.00 92.12 101 PHE A N 1
ATOM 818 C CA . PHE A 1 101 ? -15.608 0.402 12.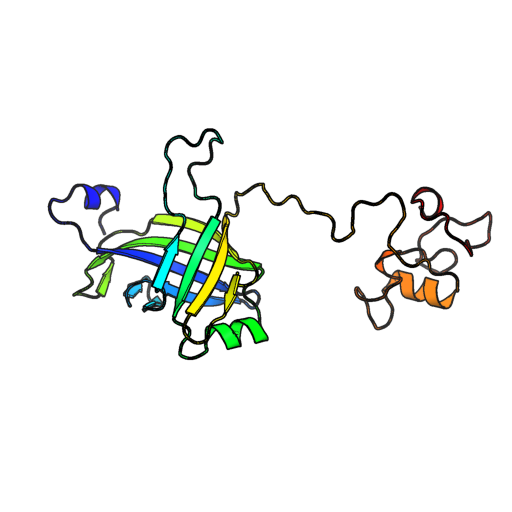225 1.00 92.12 101 PHE A CA 1
ATOM 819 C C . PHE A 1 101 ? -15.580 -1.027 12.762 1.00 92.12 101 PHE A C 1
ATOM 821 O O . PHE A 1 101 ? -16.237 -1.918 12.216 1.00 92.12 101 PHE A O 1
ATOM 828 N N . PHE A 1 102 ? -14.842 -1.231 13.846 1.00 93.12 102 PHE A N 1
ATOM 829 C CA . PHE A 1 102 ? -14.675 -2.526 14.491 1.00 93.12 102 PHE A CA 1
ATOM 830 C C . PHE A 1 102 ? -14.990 -2.444 15.974 1.00 93.12 102 PHE A C 1
ATOM 832 O O . PHE A 1 102 ? -14.508 -1.540 16.662 1.00 93.12 102 PHE A O 1
ATOM 839 N N . ASP A 1 103 ? -15.687 -3.473 16.452 1.00 92.81 103 ASP A N 1
ATOM 840 C CA . ASP A 1 103 ? -15.629 -3.853 17.855 1.00 92.81 103 ASP A CA 1
ATOM 841 C C . ASP A 1 103 ? -14.318 -4.624 18.054 1.00 92.81 103 ASP A C 1
ATOM 843 O O . ASP A 1 103 ? -14.171 -5.780 17.643 1.00 92.81 103 ASP A O 1
ATOM 847 N N . LEU A 1 104 ? -13.328 -3.954 18.644 1.00 90.62 104 LEU A N 1
ATOM 848 C CA . LEU A 1 104 ? -12.009 -4.537 18.891 1.00 90.62 104 LEU A CA 1
ATOM 849 C C . LEU A 1 104 ? -12.006 -5.553 20.038 1.00 90.62 104 LEU A C 1
ATOM 851 O O . LEU A 1 104 ? -11.093 -6.376 20.100 1.00 90.62 104 LEU A O 1
ATOM 855 N N . ALA A 1 105 ? -12.992 -5.510 20.939 1.00 90.44 105 ALA A N 1
ATOM 856 C CA . ALA A 1 105 ? -13.091 -6.466 22.035 1.00 90.44 105 ALA A CA 1
ATOM 857 C C . ALA A 1 105 ? -13.605 -7.817 21.525 1.00 90.44 105 ALA A C 1
ATOM 859 O O . ALA A 1 105 ? -13.046 -8.859 21.869 1.00 90.44 105 ALA A O 1
ATOM 860 N N . ALA A 1 106 ? -14.626 -7.797 20.663 1.00 89.62 106 ALA A N 1
ATOM 861 C CA . ALA A 1 106 ? -15.130 -8.994 19.991 1.00 89.62 106 ALA A CA 1
ATOM 862 C C . ALA A 1 106 ? -14.303 -9.391 18.755 1.00 89.62 106 ALA A C 1
ATOM 864 O O . ALA A 1 106 ? -14.386 -10.534 18.305 1.00 89.62 106 ALA A O 1
ATOM 865 N N . ASN A 1 107 ? -13.495 -8.469 18.220 1.00 89.38 107 ASN A N 1
ATOM 866 C CA . ASN A 1 107 ? -12.751 -8.605 16.968 1.00 89.38 107 ASN A CA 1
ATOM 867 C C . ASN A 1 107 ? -13.660 -8.907 15.758 1.00 89.38 107 ASN A C 1
ATOM 869 O O . ASN A 1 107 ? -13.390 -9.808 14.963 1.00 89.38 107 ASN A O 1
ATOM 873 N N . VAL A 1 108 ? -14.756 -8.154 15.637 1.00 91.69 108 VAL A N 1
ATOM 874 C CA . VAL A 1 108 ? -15.763 -8.306 14.573 1.00 91.69 108 VAL A CA 1
ATOM 875 C C . VAL A 1 108 ? -16.008 -6.946 13.908 1.00 91.69 108 VAL A C 1
ATOM 877 O O . VAL A 1 108 ? -16.030 -5.922 14.599 1.00 91.69 108 VAL A O 1
ATOM 880 N N . PRO A 1 109 ? -16.197 -6.890 12.575 1.00 92.25 109 PRO A N 1
ATOM 881 C CA . PRO A 1 109 ? -16.584 -5.650 11.917 1.00 92.25 109 PRO A CA 1
ATOM 882 C C . PRO A 1 109 ? -17.978 -5.208 12.368 1.00 92.25 109 PRO A C 1
ATOM 884 O O . PRO A 1 109 ? -18.958 -5.943 12.241 1.00 92.25 109 PRO A O 1
ATOM 887 N N . ALA A 1 110 ? -18.062 -3.977 12.859 1.00 91.12 110 ALA A N 1
ATOM 888 C CA . ALA A 1 110 ? -19.303 -3.369 13.314 1.00 91.12 110 ALA A CA 1
ATOM 889 C C . ALA A 1 110 ? -20.058 -2.665 12.172 1.00 91.12 110 ALA A C 1
ATOM 891 O O . ALA A 1 110 ? -21.281 -2.588 12.217 1.00 91.12 110 ALA A O 1
ATOM 892 N N . SER A 1 111 ? -19.364 -2.209 11.119 1.00 90.81 111 SER A N 1
ATOM 893 C CA . SER A 1 111 ? -19.972 -1.600 9.923 1.00 90.81 111 SER A CA 1
ATOM 894 C C . SER A 1 111 ? -19.520 -2.260 8.631 1.00 90.81 111 SER A C 1
ATOM 896 O O . SER A 1 111 ? -18.485 -2.926 8.576 1.00 90.81 111 SER A O 1
ATOM 898 N N . GLU A 1 112 ? -20.250 -1.988 7.549 1.00 90.38 112 GLU A N 1
ATOM 899 C CA . GLU A 1 112 ? -19.723 -2.207 6.198 1.00 90.38 112 GLU A CA 1
ATOM 900 C C . GLU A 1 112 ? -18.395 -1.458 5.964 1.00 90.38 112 GLU A C 1
ATOM 902 O O . GLU A 1 112 ? -18.055 -0.516 6.689 1.00 90.38 112 GLU A O 1
ATOM 907 N N . ALA A 1 113 ? -17.655 -1.868 4.929 1.00 89.69 113 ALA A N 1
ATOM 908 C CA . ALA A 1 113 ? -16.385 -1.255 4.566 1.00 89.69 113 ALA A CA 1
ATOM 909 C C . ALA A 1 113 ? -16.510 -0.307 3.365 1.00 89.69 113 ALA A C 1
ATOM 911 O O . ALA A 1 113 ? -16.975 -0.691 2.292 1.00 89.69 113 ALA A O 1
ATOM 912 N N . LEU A 1 114 ? -15.985 0.909 3.507 1.00 89.00 114 LEU A N 1
ATOM 913 C CA . LEU A 1 114 ? -15.880 1.901 2.439 1.00 89.00 114 LEU A CA 1
ATOM 914 C C . LEU A 1 114 ? -14.475 1.890 1.834 1.00 89.00 114 LEU A C 1
ATOM 916 O O . LEU A 1 114 ? -13.475 1.928 2.546 1.00 89.00 114 LEU A O 1
ATOM 920 N N . THR A 1 115 ? -14.368 1.890 0.506 1.00 89.25 115 THR A N 1
ATOM 921 C CA . THR A 1 115 ? -13.067 2.051 -0.163 1.00 89.25 115 THR A CA 1
ATOM 922 C C . THR A 1 115 ? -12.642 3.515 -0.144 1.00 89.25 115 THR A C 1
ATOM 924 O O . THR A 1 115 ? -13.285 4.340 -0.783 1.00 89.25 115 THR A O 1
ATOM 927 N N . LEU A 1 116 ? -11.528 3.822 0.527 1.00 84.88 116 LEU A N 1
ATOM 928 C CA . LEU A 1 116 ? -10.993 5.186 0.608 1.00 84.88 116 LEU A CA 1
ATOM 929 C C . LEU A 1 116 ? -9.930 5.483 -0.447 1.00 84.88 116 LEU A C 1
ATOM 931 O O . LEU A 1 116 ? -9.845 6.598 -0.951 1.00 84.88 116 LEU A O 1
ATOM 935 N N . PHE A 1 117 ? -9.081 4.504 -0.766 1.00 87.31 117 PHE A N 1
ATOM 936 C CA . PHE A 1 117 ? -7.938 4.738 -1.644 1.00 87.31 117 PHE A CA 1
ATOM 937 C C . PHE A 1 117 ? -7.612 3.512 -2.485 1.00 87.31 117 PHE A C 1
ATOM 939 O O . PHE A 1 117 ? -7.616 2.376 -2.005 1.00 87.31 117 PHE A O 1
ATOM 946 N N . ARG A 1 118 ? -7.271 3.757 -3.752 1.00 90.62 118 ARG A N 1
ATOM 947 C CA . ARG A 1 118 ? -6.665 2.768 -4.643 1.00 90.62 118 ARG A CA 1
ATOM 948 C C . ARG A 1 118 ? -5.495 3.399 -5.379 1.00 90.62 118 ARG A C 1
ATOM 950 O O . ARG A 1 118 ? -5.644 4.424 -6.044 1.00 90.62 118 ARG A O 1
ATOM 957 N N . GLY A 1 119 ? -4.333 2.768 -5.293 1.00 90.44 119 GLY A N 1
ATOM 958 C CA . GLY A 1 119 ? -3.111 3.337 -5.843 1.00 90.44 119 GLY A CA 1
ATOM 959 C C . GLY A 1 119 ? -2.066 2.306 -6.219 1.00 90.44 119 GLY A C 1
ATOM 960 O O . GLY A 1 119 ? -2.258 1.102 -6.056 1.00 90.44 119 GLY A O 1
ATOM 961 N N . SER A 1 120 ? -0.949 2.802 -6.742 1.00 91.38 120 SER A N 1
ATOM 962 C CA . SER A 1 120 ? 0.229 1.994 -7.048 1.00 91.38 120 SER A CA 1
ATOM 963 C C . SER A 1 120 ? 1.430 2.429 -6.218 1.00 91.38 120 SER A C 1
ATOM 965 O O . SER A 1 120 ? 1.660 3.630 -6.062 1.00 91.38 120 SER A O 1
ATOM 967 N N . GLY A 1 121 ? 2.196 1.462 -5.722 1.00 89.19 121 GLY A N 1
ATOM 968 C CA . GLY A 1 121 ? 3.377 1.690 -4.899 1.00 89.19 121 GLY A CA 1
ATOM 969 C C . GLY A 1 121 ? 4.587 2.126 -5.713 1.00 89.19 121 GLY A C 1
ATOM 970 O O . GLY A 1 121 ? 4.782 1.703 -6.856 1.00 89.19 121 GLY A O 1
ATOM 971 N N . ASN A 1 122 ? 5.422 2.961 -5.109 1.00 87.31 122 ASN A N 1
ATOM 972 C CA . ASN A 1 122 ? 6.761 3.266 -5.602 1.00 87.31 122 ASN A CA 1
ATOM 973 C C . ASN A 1 122 ? 7.799 2.355 -4.934 1.00 87.31 122 ASN A C 1
ATOM 975 O O . ASN A 1 122 ? 7.458 1.474 -4.146 1.00 87.31 122 ASN A O 1
ATOM 979 N N . ALA A 1 123 ? 9.073 2.553 -5.278 1.00 90.06 123 ALA A N 1
ATOM 980 C CA . ALA A 1 123 ? 10.146 2.042 -4.431 1.00 90.06 123 ALA A CA 1
ATOM 981 C C . ALA A 1 123 ? 9.999 2.644 -3.017 1.00 90.06 123 ALA A C 1
ATOM 983 O O . ALA A 1 123 ? 9.469 3.755 -2.894 1.00 90.06 123 ALA A O 1
ATOM 984 N N . PRO A 1 124 ? 10.421 1.930 -1.962 1.00 92.19 124 PRO A N 1
ATOM 985 C CA . PRO A 1 124 ? 10.354 2.455 -0.608 1.00 92.19 124 PRO A CA 1
ATOM 986 C C . PRO A 1 124 ? 11.152 3.750 -0.487 1.00 92.19 124 PRO A C 1
ATOM 988 O O . PRO A 1 124 ? 12.265 3.859 -1.000 1.00 92.19 124 PRO A O 1
ATOM 991 N N . ASP A 1 125 ? 10.579 4.726 0.215 1.00 91.25 125 ASP A N 1
ATOM 992 C CA . ASP A 1 125 ? 11.240 6.009 0.460 1.00 91.25 125 ASP A CA 1
ATOM 993 C C . ASP A 1 125 ? 12.396 5.832 1.451 1.00 91.25 125 ASP A C 1
ATOM 995 O O . ASP A 1 125 ? 13.403 6.534 1.389 1.00 91.25 125 ASP A O 1
ATOM 999 N N . GLN A 1 126 ? 12.233 4.909 2.404 1.00 92.12 126 GLN A N 1
ATOM 1000 C CA . GLN A 1 126 ? 13.223 4.645 3.435 1.00 92.12 126 GLN A CA 1
ATOM 1001 C C . GLN A 1 126 ? 13.083 3.229 3.994 1.00 92.12 126 GLN A C 1
ATOM 1003 O O . GLN A 1 126 ? 11.984 2.779 4.315 1.00 92.12 126 GLN A O 1
ATOM 1008 N N . ILE A 1 127 ? 14.220 2.563 4.188 1.00 92.81 127 ILE A N 1
ATOM 1009 C CA . ILE A 1 127 ? 14.315 1.275 4.877 1.00 92.81 127 ILE A CA 1
ATOM 1010 C C . ILE A 1 127 ? 15.261 1.464 6.060 1.00 92.81 127 ILE A C 1
ATOM 1012 O O . ILE A 1 127 ? 16.450 1.720 5.869 1.00 92.81 127 ILE A O 1
ATOM 1016 N N . ARG A 1 128 ? 14.728 1.382 7.277 1.00 91.56 128 ARG A N 1
ATOM 1017 C CA . ARG A 1 128 ? 15.497 1.354 8.524 1.00 91.56 128 ARG A CA 1
ATOM 1018 C C . ARG A 1 128 ? 15.438 -0.048 9.122 1.00 91.56 128 ARG A C 1
ATOM 1020 O O . ARG A 1 128 ? 14.673 -0.903 8.677 1.00 91.56 128 ARG A O 1
ATOM 1027 N N . GLU A 1 129 ? 16.245 -0.257 10.155 1.00 91.50 129 GLU A N 1
ATOM 1028 C CA . GLU A 1 129 ? 16.254 -1.495 10.934 1.00 91.50 129 GLU A CA 1
ATOM 1029 C C . GLU A 1 129 ? 14.872 -1.808 11.525 1.00 91.50 129 GLU A C 1
ATOM 1031 O O . GLU A 1 129 ? 14.375 -2.914 11.367 1.00 91.50 129 GLU A O 1
ATOM 1036 N N . SER A 1 130 ? 14.212 -0.823 12.143 1.00 93.88 130 SER A N 1
ATOM 1037 C CA . SER A 1 130 ? 12.924 -1.021 12.822 1.00 93.88 130 SER A CA 1
ATOM 1038 C C . SER A 1 130 ? 11.704 -0.580 12.015 1.00 93.88 130 SER A C 1
ATOM 1040 O O . SER A 1 130 ? 10.591 -1.017 12.311 1.00 93.88 130 SER A O 1
ATOM 1042 N N . THR A 1 131 ? 11.879 0.265 10.995 1.00 95.75 131 THR A N 1
ATOM 1043 C CA . THR A 1 131 ? 10.767 0.848 10.232 1.00 95.75 131 THR A CA 1
ATOM 1044 C C . THR A 1 131 ? 10.982 0.786 8.727 1.00 95.75 131 THR A C 1
ATOM 1046 O O . THR A 1 131 ? 12.101 0.855 8.221 1.00 95.75 131 THR A O 1
ATOM 1049 N N . PHE A 1 132 ? 9.880 0.672 7.994 1.00 95.62 132 PHE A N 1
ATOM 1050 C CA . PHE A 1 132 ? 9.857 0.645 6.538 1.00 95.62 132 PHE A CA 1
ATOM 1051 C C . PHE A 1 132 ? 8.843 1.664 6.032 1.00 95.62 132 PHE A C 1
ATOM 1053 O O . PHE A 1 132 ? 7.663 1.579 6.367 1.00 95.62 132 PHE A O 1
ATOM 1060 N N . ARG A 1 133 ? 9.295 2.637 5.239 1.00 95.62 133 ARG A N 1
ATOM 1061 C CA . ARG A 1 133 ? 8.436 3.686 4.689 1.00 95.62 133 ARG A CA 1
ATOM 1062 C C . ARG A 1 133 ? 8.228 3.477 3.200 1.00 95.62 133 ARG A C 1
ATOM 1064 O O . ARG A 1 133 ? 9.188 3.456 2.430 1.00 95.62 133 ARG A O 1
ATOM 1071 N N . VAL A 1 134 ? 6.966 3.398 2.796 1.00 94.12 134 VAL A N 1
ATOM 1072 C CA . VAL A 1 134 ? 6.570 3.250 1.395 1.00 94.12 134 VAL A CA 1
ATOM 1073 C C . VAL A 1 134 ? 5.463 4.229 1.037 1.00 94.12 134 VAL A C 1
ATOM 1075 O O . VAL A 1 134 ? 4.528 4.473 1.800 1.00 94.12 134 VAL A O 1
ATOM 1078 N N . THR A 1 135 ? 5.587 4.787 -0.159 1.00 92.75 135 THR A N 1
ATOM 1079 C CA . THR A 1 135 ? 4.629 5.713 -0.746 1.00 92.75 135 THR A CA 1
ATOM 1080 C C . THR A 1 135 ? 3.814 5.024 -1.835 1.00 92.75 135 THR A C 1
ATOM 1082 O O . THR A 1 135 ? 4.369 4.376 -2.728 1.00 92.75 135 THR A O 1
ATOM 1085 N N . PHE A 1 136 ? 2.511 5.293 -1.840 1.00 91.38 136 PHE A N 1
ATOM 1086 C CA . PHE A 1 136 ? 1.578 4.921 -2.893 1.00 91.38 136 PHE A CA 1
ATOM 1087 C C . PHE A 1 136 ? 0.966 6.168 -3.521 1.00 91.38 136 PHE A C 1
ATOM 1089 O O . PHE A 1 136 ? 0.509 7.071 -2.825 1.00 91.38 136 PHE A O 1
ATOM 1096 N N . ASN A 1 137 ? 0.925 6.199 -4.848 1.00 88.81 137 ASN A N 1
ATOM 1097 C CA . ASN A 1 137 ? 0.275 7.265 -5.603 1.00 88.81 137 ASN A CA 1
ATOM 1098 C C . ASN A 1 137 ? -1.118 6.813 -6.035 1.00 88.81 137 ASN A C 1
ATOM 1100 O O . ASN A 1 137 ? -1.292 5.664 -6.452 1.00 88.81 137 ASN A O 1
ATOM 1104 N N . ASN A 1 138 ? -2.095 7.715 -5.947 1.00 84.44 138 ASN A N 1
ATOM 1105 C CA . ASN A 1 138 ? -3.467 7.445 -6.359 1.00 84.44 138 ASN A CA 1
ATOM 1106 C C . ASN A 1 138 ? -3.509 7.078 -7.846 1.00 84.44 138 ASN A C 1
ATOM 1108 O O . ASN A 1 138 ? -2.806 7.674 -8.665 1.00 84.44 138 ASN A O 1
ATOM 1112 N N . ARG A 1 139 ? -4.347 6.105 -8.208 1.00 76.81 139 ARG A N 1
ATOM 1113 C CA . ARG A 1 139 ? -4.552 5.711 -9.607 1.00 76.81 139 ARG A CA 1
ATOM 1114 C C . ARG A 1 139 ? -5.066 6.868 -10.471 1.00 76.81 139 ARG A C 1
ATOM 1116 O O . ARG A 1 139 ? -4.762 6.898 -11.659 1.00 76.81 139 ARG A O 1
ATOM 1123 N N . LEU A 1 140 ? -5.829 7.785 -9.879 1.00 71.12 140 LEU A N 1
ATOM 1124 C CA . LEU A 1 140 ? -6.381 8.970 -10.537 1.00 71.12 140 LEU A CA 1
ATOM 1125 C C . LEU A 1 140 ? -5.416 10.163 -10.534 1.00 71.12 140 LEU A C 1
ATOM 1127 O O . LEU A 1 140 ? -5.740 11.208 -11.088 1.00 71.12 140 LEU A O 1
ATOM 1131 N N . ASN A 1 141 ? -4.229 10.036 -9.929 1.00 65.25 141 ASN A N 1
ATOM 1132 C CA . ASN A 1 141 ? -3.237 11.101 -9.976 1.00 65.25 141 ASN A CA 1
ATOM 1133 C C . ASN A 1 141 ? -2.642 11.195 -11.394 1.00 65.25 141 ASN A C 1
ATOM 1135 O O . ASN A 1 141 ? -1.862 10.340 -11.825 1.00 65.25 141 ASN A O 1
ATOM 1139 N N . PHE A 1 142 ? -3.006 12.262 -12.108 1.00 55.47 142 PHE A N 1
ATOM 1140 C CA . PHE A 1 142 ? -2.562 12.555 -13.472 1.00 55.47 142 PHE A CA 1
ATOM 1141 C C . PHE A 1 142 ? -1.088 12.996 -13.574 1.00 55.47 142 PHE A C 1
ATOM 1143 O O . PHE A 1 142 ? -0.583 13.147 -14.683 1.00 55.47 142 PHE A O 1
ATOM 1150 N N . GLN A 1 143 ? -0.339 13.107 -12.466 1.00 56.75 143 GLN A N 1
ATOM 1151 C CA . GLN A 1 143 ? 1.110 13.382 -12.485 1.00 56.75 143 GLN A CA 1
ATOM 1152 C C . GLN A 1 143 ? 1.976 12.233 -13.029 1.00 56.75 143 GLN A C 1
ATOM 1154 O O . GLN A 1 143 ? 3.205 12.307 -12.966 1.00 56.75 143 GLN A O 1
ATOM 1159 N N . ARG A 1 144 ? 1.396 11.196 -13.652 1.00 50.53 144 ARG A N 1
ATOM 1160 C CA . ARG A 1 144 ? 2.141 10.360 -14.607 1.00 50.53 144 ARG A CA 1
ATOM 1161 C C . ARG A 1 144 ? 2.426 11.156 -15.884 1.00 50.53 144 ARG A C 1
ATOM 1163 O O . ARG A 1 144 ? 2.047 10.761 -16.982 1.00 50.53 144 ARG A O 1
ATOM 1170 N N . ILE A 1 145 ? 3.188 12.238 -15.746 1.00 48.34 145 ILE A N 1
ATOM 1171 C CA . ILE A 1 145 ? 4.110 12.637 -16.796 1.00 48.34 145 ILE A CA 1
ATOM 1172 C C . ILE A 1 145 ? 5.087 11.467 -16.867 1.00 48.34 145 ILE A C 1
ATOM 1174 O O . ILE A 1 145 ? 5.996 11.341 -16.046 1.00 48.34 145 ILE A O 1
ATOM 1178 N N . LEU A 1 146 ? 4.824 10.542 -17.791 1.00 50.94 146 LEU A N 1
ATOM 1179 C CA . LEU A 1 146 ? 5.809 9.583 -18.260 1.00 50.94 146 LEU A CA 1
ATOM 1180 C C . LEU A 1 146 ? 6.936 10.423 -18.861 1.00 50.94 146 LEU A C 1
ATOM 1182 O O . LEU A 1 146 ? 6.944 10.705 -20.057 1.00 50.94 146 LEU A O 1
ATOM 1186 N N . LEU A 1 147 ? 7.843 10.905 -18.008 1.00 54.56 147 LEU A N 1
ATOM 1187 C CA . LEU A 1 147 ? 9.128 11.396 -18.462 1.00 54.56 147 LEU A CA 1
ATOM 1188 C C . LEU A 1 147 ? 9.705 10.241 -19.279 1.00 54.56 147 LEU A C 1
ATOM 1190 O O . LEU A 1 147 ? 9.775 9.127 -18.750 1.00 54.56 147 LEU A O 1
ATOM 1194 N N . PRO A 1 148 ? 10.007 10.454 -20.569 1.00 58.34 148 PRO A N 1
ATOM 1195 C CA . PRO A 1 148 ? 10.530 9.389 -21.400 1.00 58.34 148 PRO A CA 1
ATOM 1196 C C . PRO A 1 148 ? 11.720 8.733 -20.690 1.00 58.34 148 PRO A C 1
ATOM 1198 O O . PRO A 1 148 ? 12.513 9.423 -20.049 1.00 58.34 148 PRO A O 1
ATOM 1201 N N . ASP A 1 149 ? 11.880 7.413 -20.831 1.00 59.53 149 ASP A N 1
ATOM 1202 C CA . ASP A 1 149 ? 13.048 6.682 -20.299 1.00 59.53 149 ASP A CA 1
ATOM 1203 C C . ASP A 1 149 ? 14.388 7.260 -20.803 1.00 59.53 149 ASP A C 1
ATOM 1205 O O . ASP A 1 149 ? 15.462 6.938 -20.295 1.00 59.53 149 ASP A O 1
ATOM 1209 N N . VAL A 1 150 ? 14.327 8.106 -21.832 1.00 66.94 150 VAL A N 1
ATOM 1210 C CA . VAL A 1 150 ? 15.431 8.878 -22.378 1.00 66.94 150 VAL A CA 1
ATOM 1211 C C . VAL A 1 150 ? 15.325 10.342 -21.980 1.00 66.94 150 VAL A C 1
ATOM 1213 O O . VAL A 1 150 ? 14.253 10.943 -21.996 1.00 66.94 150 VAL A O 1
ATOM 1216 N N . ARG A 1 151 ? 16.473 10.958 -21.691 1.00 63.06 151 ARG A N 1
ATOM 1217 C CA . ARG A 1 151 ? 16.545 12.410 -21.503 1.00 63.06 151 ARG A CA 1
ATOM 1218 C C . ARG A 1 151 ? 15.971 13.114 -22.734 1.00 63.06 151 ARG A C 1
ATOM 1220 O O . ARG A 1 151 ? 16.257 12.716 -23.861 1.00 63.06 151 ARG A O 1
ATOM 1227 N N . ILE A 1 152 ? 15.194 14.175 -22.524 1.00 69.06 152 ILE A N 1
ATOM 1228 C CA . ILE A 1 152 ? 14.761 15.057 -23.612 1.00 69.06 152 ILE A CA 1
ATOM 1229 C C . ILE A 1 152 ? 16.009 15.791 -24.111 1.00 69.06 152 ILE A C 1
ATOM 1231 O O . ILE A 1 152 ? 16.534 16.676 -23.440 1.00 69.06 152 ILE A O 1
ATOM 1235 N N . GLN A 1 153 ? 16.522 15.387 -25.268 1.00 74.19 153 GLN A N 1
ATOM 1236 C CA . GLN A 1 153 ? 17.730 15.946 -25.871 1.00 74.19 153 GLN A CA 1
ATOM 1237 C C . GLN A 1 153 ? 17.581 16.007 -27.397 1.00 74.19 153 GLN A C 1
ATOM 1239 O O . GLN A 1 153 ? 16.817 15.246 -27.984 1.00 74.19 153 GLN A O 1
ATOM 1244 N N . LYS A 1 154 ? 18.320 16.913 -28.054 1.00 73.00 154 LYS A N 1
ATOM 1245 C CA . LYS A 1 154 ? 18.238 17.109 -29.516 1.00 73.00 154 LYS A CA 1
ATOM 1246 C C . LYS A 1 154 ? 18.797 15.934 -30.334 1.00 73.00 154 LYS A C 1
ATOM 1248 O O . LYS A 1 154 ? 18.434 15.794 -31.494 1.00 73.00 154 LYS A O 1
ATOM 1253 N N . ARG A 1 155 ? 19.696 15.127 -29.757 1.00 75.00 155 ARG A N 1
ATOM 1254 C CA . ARG A 1 155 ? 20.388 14.012 -30.431 1.00 75.00 155 ARG A CA 1
ATOM 1255 C C . ARG A 1 155 ? 19.812 12.671 -29.987 1.00 75.00 155 ARG A C 1
ATOM 1257 O O . ARG A 1 155 ? 19.562 12.490 -28.799 1.00 75.00 155 ARG A O 1
ATOM 1264 N N . CYS A 1 156 ? 19.663 11.712 -30.896 1.00 77.06 156 CYS A N 1
ATOM 1265 C CA . CYS A 1 156 ? 19.321 10.338 -30.525 1.00 77.06 156 CYS A CA 1
ATOM 1266 C C . CYS A 1 156 ? 20.294 9.793 -29.448 1.00 77.06 156 CYS A C 1
ATOM 1268 O O . CYS A 1 156 ? 21.507 9.912 -29.628 1.00 77.06 156 CYS A O 1
ATOM 1270 N N . PRO A 1 157 ? 19.802 9.244 -28.319 1.00 76.25 157 PRO A N 1
ATOM 1271 C CA . PRO A 1 157 ? 20.646 8.684 -27.257 1.00 76.25 157 PRO A CA 1
ATOM 1272 C C . PRO A 1 157 ? 21.128 7.258 -27.550 1.00 76.25 157 PRO A C 1
ATOM 1274 O O . PRO A 1 157 ? 21.945 6.731 -26.797 1.00 76.25 157 PRO A O 1
ATOM 1277 N N . TRP A 1 158 ? 20.585 6.611 -28.583 1.00 82.25 158 TRP A N 1
ATOM 1278 C CA . TRP A 1 158 ? 20.847 5.208 -28.886 1.00 82.25 158 TRP A CA 1
ATOM 1279 C C . TRP A 1 158 ? 22.137 5.032 -29.680 1.00 82.25 158 TRP A C 1
ATOM 1281 O O . TRP A 1 158 ? 22.488 5.870 -30.511 1.00 82.25 158 TRP A O 1
ATOM 1291 N N . LEU A 1 159 ? 22.837 3.929 -29.416 1.00 82.44 159 LEU A N 1
ATOM 1292 C CA . LEU A 1 159 ? 24.055 3.581 -30.132 1.00 82.44 159 LEU A CA 1
ATOM 1293 C C . LEU A 1 159 ? 23.688 3.088 -31.536 1.00 82.44 159 LEU A C 1
ATOM 1295 O O . LEU A 1 159 ? 22.863 2.186 -31.680 1.00 82.44 159 LEU A O 1
ATOM 1299 N N . PHE A 1 160 ? 24.290 3.691 -32.559 1.00 84.81 160 PHE A N 1
ATOM 1300 C CA . PHE A 1 160 ? 24.016 3.340 -33.949 1.00 84.81 160 PHE A CA 1
ATOM 1301 C C . PHE A 1 160 ? 24.794 2.076 -34.360 1.00 84.81 160 PHE A C 1
ATOM 1303 O O . PHE A 1 160 ? 26.004 2.022 -34.122 1.00 84.81 160 PHE A O 1
ATOM 1310 N N . PRO A 1 161 ? 24.137 1.072 -34.968 1.00 84.25 161 PRO A N 1
ATOM 1311 C CA . PRO A 1 161 ? 24.802 -0.135 -35.441 1.00 84.25 161 PRO A CA 1
ATOM 1312 C C . PRO A 1 161 ? 25.492 0.120 -36.789 1.00 84.25 161 PRO A C 1
ATOM 1314 O O . PRO A 1 161 ? 24.830 0.290 -37.811 1.00 84.25 161 PRO A O 1
ATOM 1317 N N . THR A 1 162 ? 26.825 0.135 -36.802 1.00 82.62 162 THR A N 1
ATOM 1318 C CA . THR A 1 162 ? 27.621 0.415 -38.013 1.00 82.62 162 THR A CA 1
ATOM 1319 C C . THR A 1 162 ? 27.931 -0.848 -38.813 1.00 82.62 162 THR A C 1
ATOM 1321 O O . THR A 1 162 ? 28.017 -0.815 -40.040 1.00 82.62 162 THR A O 1
ATOM 1324 N N . THR A 1 163 ? 28.067 -1.994 -38.143 1.00 84.50 163 THR A N 1
ATOM 1325 C CA . THR A 1 163 ? 28.400 -3.273 -38.788 1.00 84.50 163 THR A CA 1
ATOM 1326 C C . THR A 1 163 ? 27.153 -4.102 -39.101 1.00 84.50 163 THR A C 1
ATOM 1328 O O . THR A 1 163 ? 26.087 -3.906 -38.517 1.00 84.50 163 THR A O 1
ATOM 1331 N N . ALA A 1 164 ? 27.271 -5.054 -40.033 1.00 82.69 164 ALA A N 1
ATOM 1332 C CA . ALA A 1 164 ? 26.175 -5.971 -40.363 1.00 82.69 164 ALA A CA 1
ATOM 1333 C C . ALA A 1 164 ? 25.751 -6.833 -39.156 1.00 82.69 164 ALA A C 1
ATOM 1335 O O . ALA A 1 164 ? 24.564 -7.055 -38.941 1.00 82.69 164 ALA A O 1
ATOM 1336 N N . GLU A 1 165 ? 26.702 -7.247 -38.315 1.00 83.50 165 GLU A N 1
ATOM 1337 C CA . GLU A 1 165 ? 26.426 -8.018 -37.094 1.00 83.50 165 GLU A CA 1
ATOM 1338 C C . GLU A 1 165 ? 25.641 -7.200 -36.056 1.00 83.50 165 GLU A C 1
ATOM 1340 O O . GLU A 1 165 ? 24.663 -7.685 -35.491 1.00 83.50 165 GLU A O 1
ATOM 1345 N N . GLN A 1 166 ? 26.006 -5.929 -35.850 1.00 83.38 166 GLN A N 1
ATOM 1346 C CA . GLN A 1 166 ? 25.282 -5.033 -34.940 1.00 83.38 166 GLN A CA 1
ATOM 1347 C C . GLN A 1 166 ? 23.872 -4.719 -35.450 1.00 83.38 166 GLN A C 1
ATOM 1349 O O . GLN A 1 166 ? 22.941 -4.583 -34.658 1.00 83.38 166 GLN A O 1
ATOM 1354 N N . ARG A 1 167 ? 23.696 -4.629 -36.774 1.00 84.31 167 ARG A N 1
ATOM 1355 C CA . ARG A 1 167 ? 22.381 -4.461 -37.406 1.00 84.31 167 ARG A CA 1
ATOM 1356 C C . ARG A 1 167 ? 21.503 -5.701 -37.223 1.00 84.31 167 ARG A C 1
ATOM 1358 O O . ARG A 1 167 ? 20.305 -5.549 -37.008 1.00 84.31 167 ARG A O 1
ATOM 1365 N N . ALA A 1 168 ? 22.077 -6.907 -37.239 1.00 83.12 168 ALA A N 1
ATOM 1366 C CA . ALA A 1 168 ? 21.339 -8.134 -36.929 1.00 83.12 168 ALA A CA 1
ATOM 1367 C C . ALA A 1 168 ? 20.903 -8.155 -35.455 1.00 83.12 168 ALA A C 1
ATOM 1369 O O . ALA A 1 168 ? 19.762 -8.493 -35.141 1.00 83.12 168 ALA A O 1
ATOM 1370 N N . GLU A 1 169 ? 21.787 -7.721 -34.549 1.00 83.31 169 GLU A N 1
ATOM 1371 C CA . GLU A 1 169 ? 21.463 -7.571 -33.128 1.00 83.31 169 GLU A CA 1
ATOM 1372 C C . GLU A 1 169 ? 20.374 -6.513 -32.897 1.00 83.31 169 GLU A C 1
ATOM 1374 O O . GLU A 1 169 ? 19.545 -6.679 -32.009 1.00 83.31 169 GLU A O 1
ATOM 1379 N N . ALA A 1 170 ? 20.307 -5.456 -33.707 1.00 82.81 170 ALA A N 1
ATOM 1380 C CA . ALA A 1 170 ? 19.311 -4.396 -33.556 1.00 82.81 170 ALA A CA 1
ATOM 1381 C C . ALA A 1 170 ? 17.854 -4.855 -33.785 1.00 82.81 170 ALA A C 1
ATOM 1383 O O . ALA A 1 170 ? 16.948 -4.185 -33.295 1.00 82.81 170 ALA A O 1
ATOM 1384 N N . ILE A 1 171 ? 17.616 -5.982 -34.472 1.00 82.00 171 ILE A N 1
ATOM 1385 C CA . ILE A 1 171 ? 16.260 -6.493 -34.762 1.00 82.00 171 ILE A CA 1
ATOM 1386 C C . ILE A 1 171 ? 15.593 -7.033 -33.491 1.00 82.00 171 ILE A C 1
ATOM 1388 O O . ILE A 1 171 ? 14.472 -6.661 -33.152 1.00 82.00 171 ILE A O 1
ATOM 1392 N N . THR A 1 172 ? 16.281 -7.924 -32.777 1.00 80.88 172 THR A N 1
ATOM 1393 C CA . THR A 1 172 ? 15.729 -8.655 -31.618 1.00 80.88 172 THR A CA 1
ATOM 1394 C C . THR A 1 172 ? 16.481 -8.394 -30.316 1.00 80.88 172 THR A C 1
ATOM 1396 O O . THR A 1 172 ? 16.020 -8.786 -29.248 1.00 80.88 172 THR A O 1
ATOM 1399 N N . GLY A 1 173 ? 17.633 -7.724 -30.385 1.00 76.81 173 GLY A N 1
ATOM 1400 C CA . GLY A 1 173 ? 18.557 -7.517 -29.273 1.00 76.81 173 GLY A CA 1
ATOM 1401 C C . GLY A 1 173 ? 19.513 -8.684 -29.034 1.00 76.81 173 GLY A C 1
ATOM 1402 O O . GLY A 1 173 ? 20.170 -8.741 -27.990 1.00 76.81 173 GLY A O 1
ATOM 1403 N N . GLY A 1 174 ? 19.574 -9.636 -29.971 1.00 82.56 174 GLY A N 1
ATOM 1404 C CA . GLY A 1 174 ? 20.412 -10.828 -29.873 1.00 82.56 174 GLY A CA 1
ATOM 1405 C C . GLY A 1 174 ? 20.169 -11.603 -28.575 1.00 82.56 174 GLY A C 1
ATOM 1406 O O . GLY A 1 174 ? 19.034 -11.772 -28.134 1.00 82.56 174 GLY A O 1
ATOM 1407 N N . SER A 1 175 ? 21.248 -12.043 -27.923 1.00 79.50 175 SER A N 1
ATOM 1408 C CA . SER A 1 175 ? 21.183 -12.787 -26.654 1.00 79.50 175 SER A CA 1
ATOM 1409 C C . SER A 1 175 ? 20.756 -11.940 -25.450 1.00 79.50 175 SER A C 1
ATOM 1411 O O . SER A 1 175 ? 20.340 -12.492 -24.433 1.00 79.50 175 SER A O 1
ATOM 1413 N N . ARG A 1 176 ? 20.849 -10.604 -25.543 1.00 75.94 176 ARG A N 1
ATOM 1414 C CA . ARG A 1 176 ? 20.499 -9.670 -24.456 1.00 75.94 176 ARG A CA 1
ATOM 1415 C C . ARG A 1 176 ? 19.084 -9.102 -24.583 1.00 75.94 176 ARG A C 1
ATOM 1417 O O . ARG A 1 176 ? 18.634 -8.405 -23.671 1.00 75.94 176 ARG A O 1
ATOM 1424 N N . GLY A 1 177 ? 18.386 -9.378 -25.686 1.00 84.50 177 GLY A N 1
ATOM 1425 C CA . GLY A 1 177 ? 17.029 -8.904 -25.947 1.00 84.50 177 GLY A CA 1
ATOM 1426 C C . GLY A 1 177 ? 16.884 -7.393 -25.732 1.00 84.50 177 GLY A C 1
ATOM 1427 O O . GLY A 1 177 ? 17.703 -6.591 -26.182 1.00 84.50 177 GLY A O 1
ATOM 1428 N N . ALA A 1 178 ? 15.886 -7.001 -24.939 1.00 76.44 178 ALA A N 1
ATOM 1429 C CA . ALA A 1 178 ? 15.579 -5.600 -24.635 1.00 76.44 178 ALA A CA 1
ATOM 1430 C C . ALA A 1 178 ? 16.712 -4.795 -23.956 1.00 76.44 178 ALA A C 1
ATOM 1432 O O . ALA A 1 178 ? 16.620 -3.566 -23.869 1.00 76.44 178 ALA A O 1
ATOM 1433 N N . TYR A 1 179 ? 17.762 -5.467 -23.468 1.00 78.31 179 TYR A N 1
ATOM 1434 C CA . TYR A 1 179 ? 18.929 -4.854 -22.826 1.00 78.31 179 TYR A CA 1
ATOM 1435 C C . TYR A 1 179 ? 20.122 -4.662 -23.770 1.00 78.31 179 TYR A C 1
ATOM 1437 O O . TYR A 1 179 ? 21.158 -4.147 -23.345 1.00 78.31 179 TYR A O 1
ATOM 1445 N N . SER A 1 180 ? 20.014 -5.077 -25.035 1.00 80.38 180 SER A N 1
ATOM 1446 C CA . SER A 1 180 ? 21.045 -4.779 -26.028 1.00 80.38 180 SER A CA 1
ATOM 1447 C C . SER A 1 180 ? 21.143 -3.264 -26.271 1.00 80.38 180 SER A C 1
ATOM 1449 O O . SER A 1 180 ? 20.113 -2.582 -26.352 1.00 80.38 180 SER A O 1
ATOM 1451 N N . PRO A 1 181 ? 22.365 -2.717 -26.421 1.00 79.81 181 PRO A N 1
ATOM 1452 C CA . PRO A 1 181 ? 22.559 -1.299 -26.718 1.00 79.81 181 PRO A CA 1
ATOM 1453 C C . PRO A 1 181 ? 21.991 -0.886 -28.087 1.00 79.81 181 PRO A C 1
ATOM 1455 O O . PRO A 1 181 ? 21.674 0.289 -28.272 1.00 79.81 181 PRO A O 1
ATOM 1458 N N . PHE A 1 182 ? 21.831 -1.833 -29.021 1.00 82.50 182 PHE A N 1
ATOM 1459 C CA . PHE A 1 182 ? 21.378 -1.574 -30.394 1.00 82.50 182 PHE A CA 1
ATOM 1460 C C . PHE A 1 182 ? 19.882 -1.826 -30.597 1.00 82.50 182 PHE A C 1
ATOM 1462 O O . PHE A 1 182 ? 19.270 -1.194 -31.457 1.00 82.50 182 PHE A O 1
ATOM 1469 N N . PHE A 1 183 ? 19.266 -2.681 -29.773 1.00 82.12 183 PHE A N 1
ATOM 1470 C CA . PHE A 1 183 ? 17.842 -3.026 -29.881 1.00 82.12 183 PHE A CA 1
ATOM 1471 C C . PHE A 1 183 ? 16.924 -1.801 -29.841 1.00 82.12 183 PHE A C 1
ATOM 1473 O O . PHE A 1 183 ? 15.959 -1.699 -30.590 1.00 82.12 183 PHE A O 1
ATOM 1480 N N . ARG A 1 184 ? 17.249 -0.819 -28.991 1.00 80.12 184 ARG A N 1
ATOM 1481 C CA . ARG A 1 184 ? 16.467 0.422 -28.887 1.00 80.12 184 ARG A CA 1
ATOM 1482 C C . ARG A 1 184 ? 16.697 1.389 -30.053 1.00 80.12 184 ARG A C 1
ATOM 1484 O O . ARG A 1 184 ? 15.862 2.265 -30.266 1.00 80.12 184 ARG A O 1
ATOM 1491 N N . CYS A 1 185 ? 17.802 1.242 -30.792 1.00 81.56 185 CYS A N 1
ATOM 1492 C CA . CYS A 1 185 ? 18.025 1.982 -32.033 1.00 81.56 185 CYS A CA 1
ATOM 1493 C C . CYS A 1 185 ? 17.184 1.403 -33.178 1.00 81.56 185 CYS A C 1
ATOM 1495 O O . CYS A 1 185 ? 16.640 2.169 -33.968 1.00 81.56 185 CYS A O 1
ATOM 1497 N N . GLY A 1 186 ? 17.103 0.072 -33.284 1.00 78.19 186 GLY A N 1
ATOM 1498 C CA . GLY A 1 186 ? 16.274 -0.641 -34.264 1.00 78.19 186 GLY A CA 1
ATOM 1499 C C . GLY A 1 186 ? 16.734 -0.560 -35.728 1.00 78.19 186 GLY A C 1
ATOM 1500 O O . GLY A 1 186 ? 16.156 -1.236 -36.578 1.00 78.19 186 GLY A O 1
ATOM 1501 N N . TYR A 1 187 ? 17.773 0.224 -36.045 1.00 84.19 187 TYR A N 1
ATOM 1502 C CA . TYR A 1 187 ? 18.290 0.343 -37.410 1.00 84.19 187 TYR A CA 1
ATOM 1503 C C . TYR A 1 187 ? 18.921 -0.979 -37.862 1.00 84.19 187 TYR A C 1
ATOM 1505 O O . TYR A 1 187 ? 19.926 -1.426 -37.315 1.00 84.19 187 TYR A O 1
ATOM 1513 N N . SER A 1 188 ? 18.318 -1.606 -38.863 1.00 83.00 188 SER A N 1
ATOM 1514 C CA . SER A 1 188 ? 18.660 -2.949 -39.345 1.00 83.00 188 SER A CA 1
ATOM 1515 C C . SER A 1 188 ? 18.549 -3.043 -40.872 1.00 83.00 188 SER A C 1
ATOM 1517 O O . SER A 1 188 ? 18.250 -4.093 -41.435 1.00 83.00 188 SER A O 1
ATOM 1519 N N . ALA A 1 189 ? 18.805 -1.927 -41.564 1.00 81.06 189 ALA A N 1
ATOM 1520 C CA . ALA A 1 189 ? 18.738 -1.850 -43.020 1.00 81.06 189 ALA A CA 1
ATOM 1521 C C . ALA A 1 189 ? 19.684 -2.864 -43.687 1.00 81.06 189 ALA A C 1
ATOM 1523 O O . ALA A 1 189 ? 20.811 -3.062 -43.226 1.00 81.06 189 ALA A O 1
ATOM 1524 N N . GLY A 1 190 ? 19.245 -3.494 -44.780 1.00 74.69 190 GLY A N 1
ATOM 1525 C CA . GLY A 1 190 ? 20.021 -4.500 -45.519 1.00 74.69 190 GLY A CA 1
ATOM 1526 C C . GLY A 1 190 ? 20.046 -5.902 -44.894 1.00 74.69 190 GLY A C 1
ATOM 1527 O O . GLY A 1 190 ? 20.843 -6.730 -45.326 1.00 74.69 190 GLY A O 1
ATOM 1528 N N . ILE A 1 191 ? 19.207 -6.169 -43.887 1.00 78.50 191 ILE A N 1
ATOM 1529 C CA . ILE A 1 191 ? 19.010 -7.495 -43.282 1.00 78.50 191 ILE A CA 1
ATOM 1530 C C . ILE A 1 191 ? 17.547 -7.902 -43.455 1.00 78.50 191 ILE A C 1
ATOM 1532 O O . ILE A 1 191 ? 16.647 -7.065 -43.379 1.00 78.50 191 ILE A O 1
ATOM 1536 N N . GLU A 1 192 ? 17.307 -9.187 -43.704 1.00 72.38 192 GLU A N 1
ATOM 1537 C CA . GLU A 1 192 ? 15.965 -9.743 -43.871 1.00 72.38 192 GLU A CA 1
ATOM 1538 C C . GLU A 1 192 ? 15.108 -9.498 -42.615 1.00 72.38 192 GLU A C 1
ATOM 1540 O O . GLU A 1 192 ? 15.496 -9.849 -41.501 1.00 72.38 192 GLU A O 1
ATOM 1545 N N . GLY A 1 193 ? 13.955 -8.840 -42.785 1.00 72.81 193 GLY A N 1
ATOM 1546 C CA . GLY A 1 193 ? 13.066 -8.453 -41.680 1.00 72.81 193 GLY A CA 1
ATOM 1547 C C . GLY A 1 193 ? 13.500 -7.212 -40.886 1.00 72.81 193 GLY A C 1
ATOM 1548 O O . GLY A 1 193 ? 12.836 -6.859 -39.911 1.00 72.81 193 GLY A O 1
ATOM 1549 N N . GLY A 1 194 ? 14.587 -6.546 -41.287 1.00 74.44 194 GLY A N 1
ATOM 1550 C CA . GLY A 1 194 ? 15.053 -5.301 -40.684 1.00 74.44 194 GLY A CA 1
ATOM 1551 C C . GLY A 1 194 ? 14.331 -4.050 -41.196 1.00 74.44 194 GLY A C 1
ATOM 1552 O O . GLY A 1 194 ? 13.681 -4.057 -42.241 1.00 74.44 194 GLY A O 1
ATOM 1553 N N . VAL A 1 195 ? 14.465 -2.950 -40.454 1.00 76.12 195 VAL A N 1
ATOM 1554 C CA . VAL A 1 195 ? 13.896 -1.632 -40.774 1.00 76.12 195 VAL A CA 1
ATOM 1555 C C . VAL A 1 195 ? 14.986 -0.564 -40.843 1.00 76.12 195 VAL A C 1
ATOM 1557 O O . VAL A 1 195 ? 15.944 -0.575 -40.065 1.00 76.12 195 VAL A O 1
ATOM 1560 N N . GLY A 1 196 ? 14.833 0.380 -41.769 1.00 77.50 196 GLY A N 1
ATOM 1561 C CA . GLY A 1 196 ? 15.691 1.555 -41.885 1.00 77.50 196 GLY A CA 1
ATOM 1562 C C . GLY A 1 196 ? 15.977 1.946 -43.330 1.00 77.50 196 GLY A C 1
ATOM 1563 O O . GLY A 1 196 ? 15.983 1.108 -44.230 1.00 77.50 196 GLY A O 1
ATOM 1564 N N . ASN A 1 197 ? 16.250 3.231 -43.528 1.00 77.81 197 ASN A N 1
ATOM 1565 C CA . ASN A 1 197 ? 16.588 3.782 -44.834 1.00 77.81 197 ASN A CA 1
ATOM 1566 C C . ASN A 1 197 ? 17.942 3.283 -45.355 1.00 77.81 197 ASN A C 1
ATOM 1568 O O . ASN A 1 197 ? 18.880 3.025 -44.592 1.00 77.81 197 ASN A O 1
ATOM 1572 N N . LEU A 1 198 ? 18.028 3.206 -46.680 1.00 75.88 198 LEU A N 1
ATOM 1573 C CA . LEU A 1 198 ? 19.235 2.916 -47.444 1.00 75.88 198 LEU A CA 1
ATOM 1574 C C . LEU A 1 198 ? 19.705 4.195 -48.151 1.00 75.88 198 LEU A C 1
ATOM 1576 O O . LEU A 1 198 ? 18.894 5.025 -48.569 1.00 75.88 198 LEU A O 1
ATOM 1580 N N . ASN A 1 199 ? 21.016 4.351 -48.314 1.00 71.81 199 ASN A N 1
ATOM 1581 C CA . ASN A 1 199 ? 21.602 5.346 -49.203 1.00 71.81 199 ASN A CA 1
ATOM 1582 C C . ASN A 1 199 ? 21.637 4.777 -50.630 1.00 71.81 199 ASN A C 1
ATOM 1584 O O . ASN A 1 199 ? 22.639 4.199 -51.056 1.00 71.81 199 ASN A O 1
ATOM 1588 N N . GLY A 1 200 ? 20.508 4.848 -51.336 1.00 74.38 200 GLY A N 1
ATOM 1589 C CA . GLY A 1 200 ? 20.311 4.060 -52.556 1.00 74.38 200 GLY A CA 1
ATOM 1590 C C . GLY A 1 200 ? 20.123 2.585 -52.199 1.00 74.38 200 GLY A C 1
ATOM 1591 O O . GLY A 1 200 ? 19.158 2.256 -51.519 1.00 74.38 200 GLY A O 1
ATOM 1592 N N . ASP A 1 201 ? 21.065 1.725 -52.595 1.00 71.81 201 ASP A N 1
ATOM 1593 C CA . ASP A 1 201 ? 21.036 0.279 -52.304 1.00 71.81 201 ASP A CA 1
ATOM 1594 C C . ASP A 1 201 ? 21.921 -0.128 -51.108 1.00 71.81 201 ASP A C 1
ATOM 1596 O O . ASP A 1 201 ? 21.963 -1.299 -50.727 1.00 71.81 201 ASP A O 1
ATOM 1600 N N . VAL A 1 202 ? 22.652 0.820 -50.502 1.00 76.06 202 VAL A N 1
ATOM 1601 C CA . VAL A 1 202 ? 23.648 0.532 -49.456 1.00 76.06 202 VAL A CA 1
ATOM 1602 C C . VAL A 1 202 ? 23.182 1.037 -48.080 1.00 76.06 202 VAL A C 1
ATOM 1604 O O . VAL A 1 202 ? 22.704 2.165 -47.969 1.00 76.06 202 VAL A O 1
ATOM 1607 N N . PRO A 1 203 ? 23.330 0.245 -47.005 1.00 77.75 203 PRO A N 1
ATOM 1608 C CA . PRO A 1 203 ? 23.064 0.678 -45.630 1.00 77.75 203 PRO A CA 1
ATOM 1609 C C . PRO A 1 203 ? 23.953 1.846 -45.183 1.00 77.75 203 PRO A C 1
ATOM 1611 O O . PRO A 1 203 ? 25.119 1.922 -45.566 1.00 77.75 203 PRO A O 1
ATOM 1614 N N . PHE A 1 204 ? 23.432 2.724 -44.324 1.00 73.94 204 PHE A N 1
ATOM 1615 C CA . PHE A 1 204 ? 24.219 3.801 -43.725 1.00 73.94 204 PHE A CA 1
ATOM 1616 C C . PHE A 1 204 ? 25.264 3.244 -42.755 1.00 73.94 204 PHE A C 1
ATOM 1618 O O . PHE A 1 204 ? 24.965 2.410 -41.900 1.00 73.94 204 PHE A O 1
ATOM 1625 N N . ASP A 1 205 ? 26.484 3.759 -42.862 1.00 72.50 205 ASP A N 1
ATOM 1626 C CA . ASP A 1 205 ? 27.611 3.478 -41.969 1.00 72.50 205 ASP A CA 1
ATOM 1627 C C . ASP A 1 205 ? 27.754 4.524 -40.848 1.00 72.50 205 ASP A C 1
ATOM 1629 O O . ASP A 1 205 ? 28.472 4.310 -39.871 1.00 72.50 205 ASP A O 1
ATOM 1633 N N . SER A 1 206 ? 27.042 5.647 -40.963 1.00 73.44 206 SER A N 1
ATOM 1634 C CA . SER A 1 206 ? 27.093 6.779 -40.045 1.00 73.44 206 SER A CA 1
ATOM 1635 C C . SER A 1 206 ? 25.712 7.420 -39.870 1.00 73.44 206 SER A C 1
ATOM 1637 O O . SER A 1 206 ? 24.924 7.531 -40.806 1.00 73.44 206 SER A O 1
ATOM 1639 N N . CYS A 1 207 ? 25.405 7.835 -38.636 1.00 77.62 207 CYS A N 1
ATOM 1640 C CA . CYS A 1 207 ? 24.136 8.463 -38.269 1.00 77.62 207 CYS A CA 1
ATOM 1641 C C . CYS A 1 207 ? 24.363 9.917 -37.846 1.00 77.62 207 CYS A C 1
ATOM 1643 O O . CYS A 1 207 ? 25.218 10.212 -37.009 1.00 77.62 207 CYS A O 1
ATOM 1645 N N . ASP A 1 208 ? 23.542 10.824 -38.367 1.00 76.94 208 ASP A N 1
ATOM 1646 C CA . ASP A 1 208 ? 23.483 12.240 -37.982 1.00 76.94 208 ASP A CA 1
ATOM 1647 C C . ASP A 1 208 ? 22.701 12.471 -36.671 1.00 76.94 208 ASP A C 1
ATOM 1649 O O . ASP A 1 208 ? 22.478 13.608 -36.251 1.00 76.94 208 ASP A O 1
ATOM 1653 N N . TYR A 1 209 ? 22.319 11.389 -35.985 1.00 72.31 209 TYR A N 1
ATOM 1654 C CA . TYR A 1 209 ? 21.524 11.369 -34.758 1.00 72.31 209 TYR A CA 1
ATOM 1655 C C . TYR A 1 209 ? 20.116 11.957 -34.925 1.00 72.31 209 TYR A C 1
ATOM 1657 O O . TYR A 1 209 ? 19.482 12.287 -33.912 1.00 72.31 209 TYR A O 1
ATOM 1665 N N . THR A 1 210 ? 19.611 12.070 -36.161 1.00 68.88 210 THR A N 1
ATOM 1666 C CA . THR A 1 210 ? 18.247 12.520 -36.441 1.00 68.88 210 THR A CA 1
ATOM 1667 C C . THR A 1 210 ? 17.355 11.359 -36.861 1.00 68.88 210 THR A C 1
ATOM 1669 O O . THR A 1 210 ? 17.763 10.416 -37.531 1.00 68.88 210 THR A O 1
ATOM 1672 N N . ARG A 1 211 ? 16.078 11.427 -36.470 1.00 64.62 211 ARG A N 1
ATOM 1673 C CA . ARG A 1 211 ? 15.104 10.384 -36.813 1.00 64.62 211 ARG A CA 1
ATOM 1674 C C . ARG A 1 211 ? 14.802 10.328 -38.315 1.00 64.62 211 ARG A C 1
ATOM 1676 O O . ARG A 1 211 ? 14.408 9.277 -38.796 1.00 64.62 211 ARG A O 1
ATOM 1683 N N . LYS A 1 212 ? 14.996 11.432 -39.049 1.00 65.75 212 LYS A N 1
ATOM 1684 C CA . LYS A 1 212 ? 14.737 11.500 -40.497 1.00 65.75 212 LYS A CA 1
ATOM 1685 C C . LYS A 1 212 ? 15.680 10.611 -41.306 1.00 65.75 212 LYS A C 1
ATOM 1687 O O . LYS A 1 212 ? 15.271 10.093 -42.332 1.00 65.75 212 LYS A 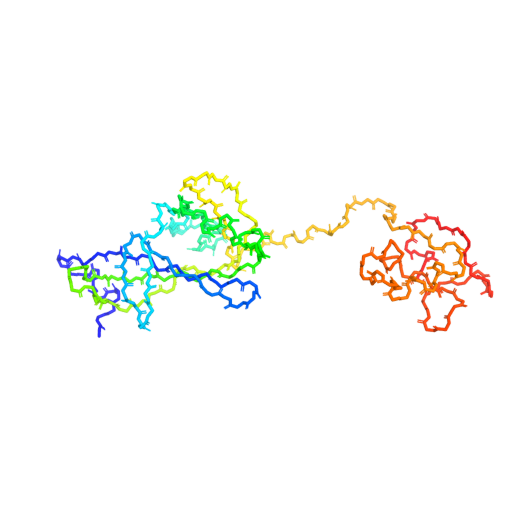O 1
ATOM 1692 N N . SER A 1 213 ? 16.905 10.412 -40.834 1.00 64.81 213 SER A N 1
ATOM 1693 C CA . SER A 1 213 ? 17.888 9.576 -41.530 1.00 64.81 213 SER A CA 1
ATOM 1694 C C . SER A 1 213 ? 17.667 8.078 -41.302 1.00 64.81 213 SER A C 1
ATOM 1696 O O . SER A 1 213 ? 18.160 7.267 -42.075 1.00 64.81 213 SER A O 1
ATOM 1698 N N . CYS A 1 214 ? 16.920 7.692 -40.261 1.00 62.38 214 CYS A N 1
ATOM 1699 C CA . CYS A 1 214 ? 16.786 6.295 -39.829 1.00 62.38 214 CYS A CA 1
ATOM 1700 C C . CYS A 1 214 ? 15.409 5.659 -40.090 1.00 62.38 214 CYS A C 1
ATOM 1702 O O . CYS A 1 214 ? 15.292 4.454 -39.874 1.00 62.38 214 CYS A O 1
ATOM 1704 N N . VAL A 1 215 ? 14.392 6.435 -40.495 1.00 58.16 215 VAL A N 1
ATOM 1705 C CA . VAL A 1 215 ? 13.011 5.967 -40.755 1.00 58.16 215 VAL A CA 1
ATOM 1706 C C . VAL A 1 215 ? 12.731 5.888 -42.236 1.00 58.16 215 VAL A C 1
ATOM 1708 O O . VAL A 1 215 ? 12.781 6.970 -42.861 1.00 58.16 215 VAL A O 1
#